Protein 1NQ7 (pdb70)

Foldseek 3Di:
DVVVLVVQLVQLLVLLCVQAPDHVVNLVVQVQAADDPVLLVVLVPDALLRNVQLVLVVLVSRLVSVLSSQVRRVLLVVADPVQNVLLSLLQSSLLSLLSQLSQADLVVLWTQGPHHTDHLSSNVNNVCSVLSVLSSVLSNVVVVLVDDSSLSSLLSVLLSLALPGPPRPCSVSSVVSSVSSLVSSLVVVVVPDPPSCSSVVSVVCSVSSSVSVVVVLVSVVVVCVVPVPCLVPRHDPVSSVSND/DVVVVVVVVD

Radius of gyration: 18.19 Å; Cα contacts (8 Å, |Δi|>4): 278; chains: 2; bounding box: 37×47×52 Å

Solvent-accessible surface area: 12695 Å² total; per-residue (Å²): 107,123,88,42,27,80,131,14,6,93,38,0,28,119,1,5,121,68,1,9,54,51,58,101,128,72,19,142,139,30,78,117,92,63,12,63,188,130,59,25,132,52,18,60,83,83,51,65,50,30,0,6,39,35,10,0,92,45,41,9,73,18,1,76,73,0,0,53,0,0,46,110,2,67,17,0,78,136,15,47,69,73,1,10,5,33,0,0,73,52,0,2,21,5,0,22,10,0,20,43,9,35,10,8,4,44,144,73,71,11,9,20,18,64,30,49,6,2,16,57,92,0,14,139,20,12,59,4,69,65,23,10,65,77,14,17,90,7,0,110,70,4,30,79,19,146,28,45,43,55,0,14,0,0,0,0,0,1,4,1,0,17,22,130,38,70,212,20,124,64,47,179,115,0,81,120,14,27,91,73,0,36,78,5,0,83,83,19,6,113,139,62,33,181,57,125,109,4,25,45,94,0,71,73,25,50,90,65,0,42,51,9,18,87,23,11,22,101,34,0,94,81,0,67,146,71,46,64,99,31,1,70,92,94,9,21,94,6,1,84,36,8,35,93,99,178,49,1,62,160,40,5,131,138

Structure (mmCIF, N/CA/C/O backbone):
data_1NQ7
#
_entry.id   1NQ7
#
_cell.length_a   52.823
_cell.length_b   58.343
_cell.length_c   105.668
_cell.angle_alpha   90.00
_cell.angle_beta   90.00
_cell.angle_gamma   90.00
#
_symmetry.space_group_name_H-M   'P 21 21 21'
#
loop_
_entity.id
_entity.type
_entity.pdbx_description
1 polymer 'NUCLEAR RECEPTOR ROR-BETA'
2 polymer 'STEROID RECEPTOR COACTIVATOR-1'
3 non-polymer '7-(3,5-DITERT-BUTYLPHENYL)-3-METHYLOCTA-2,4,6-TRIENOIC ACID'
4 water water
#
loop_
_atom_site.group_PDB
_atom_site.id
_atom_site.type_symbol
_atom_site.label_atom_id
_atom_site.label_alt_id
_atom_site.label_comp_id
_atom_site.label_asym_id
_atom_site.label_entity_id
_atom_site.label_seq_id
_atom_site.pdbx_PDB_ins_code
_atom_site.Cartn_x
_atom_site.Cartn_y
_atom_site.Cartn_z
_atom_site.occupancy
_atom_site.B_iso_or_equiv
_atom_site.auth_seq_id
_atom_site.auth_comp_id
_atom_site.auth_asym_id
_atom_site.auth_atom_id
_atom_site.pdbx_PDB_model_num
ATOM 1 N N . THR A 1 1 ? 13.719 -0.666 26.927 1.00 31.64 208 THR A N 1
ATOM 2 C CA . THR A 1 1 ? 15.102 -1.213 27.105 1.00 29.45 208 THR A CA 1
ATOM 3 C C . THR A 1 1 ? 16.131 -0.085 27.202 1.00 25.63 208 THR A C 1
ATOM 4 O O . THR A 1 1 ? 16.395 0.619 26.223 1.00 23.41 208 THR A O 1
ATOM 8 N N . MET A 1 2 ? 16.713 0.082 28.386 1.00 21.58 209 MET A N 1
ATOM 9 C CA . MET A 1 2 ? 17.695 1.142 28.595 1.00 20.34 209 MET A CA 1
ATOM 10 C C . MET A 1 2 ? 18.971 0.947 27.786 1.00 19.27 209 MET A C 1
ATOM 11 O O . MET A 1 2 ? 19.622 1.920 27.402 1.00 21.45 209 MET A O 1
ATOM 16 N N . SER A 1 3 ? 19.333 -0.302 27.519 1.00 21.39 210 SER A N 1
ATOM 17 C CA . SER A 1 3 ? 20.528 -0.568 26.728 1.00 22.11 210 SER A CA 1
ATOM 18 C C . SER A 1 3 ? 20.343 0.013 25.327 1.00 20.83 210 SER A C 1
ATOM 19 O O . SER A 1 3 ? 21.280 0.555 24.744 1.00 21.56 210 SER A O 1
ATOM 22 N N . GLU A 1 4 ? 19.132 -0.098 24.788 1.00 21.49 211 GLU A N 1
ATOM 23 C CA . GLU A 1 4 ? 18.854 0.435 23.458 1.00 20.36 211 GLU A CA 1
ATOM 24 C C . GLU A 1 4 ? 18.972 1.957 23.457 1.00 21.17 211 GLU A C 1
ATOM 25 O O . GLU A 1 4 ? 19.560 2.543 22.548 1.00 18.67 211 GLU A O 1
ATOM 31 N N . ILE A 1 5 ? 18.411 2.592 24.478 1.00 19.23 212 ILE A N 1
ATOM 32 C CA . ILE A 1 5 ? 18.464 4.046 24.578 1.00 18.88 212 ILE A CA 1
ATOM 33 C C . ILE A 1 5 ? 19.912 4.531 24.624 1.00 19.53 212 ILE A C 1
ATOM 34 O O . ILE A 1 5 ? 20.286 5.471 23.921 1.00 18.80 212 ILE A O 1
ATOM 39 N N . ASP A 1 6 ? 20.738 3.883 25.439 1.00 19.80 213 ASP A N 1
ATOM 40 C CA . ASP A 1 6 ? 22.134 4.286 25.530 1.00 19.97 213 ASP A CA 1
ATOM 41 C C . ASP A 1 6 ? 22.865 4.038 24.211 1.00 18.98 213 ASP A C 1
ATOM 42 O O . ASP A 1 6 ? 23.670 4.864 23.775 1.00 18.91 213 ASP A O 1
ATOM 47 N N . ARG A 1 7 ? 22.588 2.906 23.569 1.00 18.68 214 ARG A N 1
ATOM 48 C CA . ARG A 1 7 ? 23.234 2.601 22.299 1.00 18.22 214 ARG A CA 1
ATOM 49 C C . ARG A 1 7 ? 22.894 3.680 21.271 1.00 17.29 214 ARG A C 1
ATOM 50 O O . ARG A 1 7 ? 23.766 4.155 20.549 1.00 17.07 214 ARG A O 1
ATOM 58 N N . ILE A 1 8 ? 21.623 4.065 21.217 1.00 17.27 215 ILE A N 1
ATOM 59 C CA . ILE A 1 8 ? 21.185 5.088 20.274 1.00 16.66 215 ILE A CA 1
ATOM 60 C C . ILE A 1 8 ? 21.855 6.426 20.575 1.00 16.61 215 ILE A C 1
ATOM 61 O O . ILE A 1 8 ? 22.351 7.098 19.669 1.00 15.34 215 ILE A O 1
ATOM 66 N N . ALA A 1 9 ? 21.883 6.800 21.848 1.00 15.78 216 ALA A N 1
ATOM 67 C CA . ALA A 1 9 ? 22.498 8.061 22.243 1.00 15.43 216 ALA A CA 1
ATOM 68 C C . ALA A 1 9 ? 23.982 8.092 21.876 1.00 16.04 216 ALA A C 1
ATOM 69 O O . ALA A 1 9 ? 24.461 9.049 21.259 1.00 16.41 216 ALA A O 1
ATOM 71 N N . GLN A 1 10 ? 24.708 7.040 22.244 1.00 16.6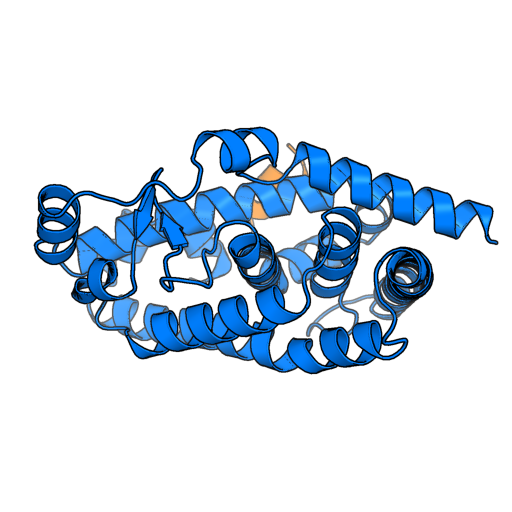6 217 GLN A N 1
ATOM 72 C CA . GLN A 1 10 ? 26.135 6.976 21.946 1.00 17.30 217 GLN A CA 1
ATOM 73 C C . GLN A 1 10 ? 26.416 7.036 20.445 1.00 14.89 217 GLN A C 1
ATOM 74 O O . GLN A 1 10 ? 27.367 7.676 20.005 1.00 16.59 217 GLN A O 1
ATOM 80 N N . ASN A 1 11 ? 25.579 6.369 19.656 1.00 15.42 218 ASN A N 1
ATOM 81 C CA . ASN A 1 11 ? 25.734 6.358 18.207 1.00 14.94 218 ASN A CA 1
ATOM 82 C C . ASN A 1 11 ? 25.551 7.764 17.615 1.00 14.46 218 ASN A C 1
ATOM 83 O O . ASN A 1 11 ? 26.305 8.178 16.736 1.00 14.56 218 ASN A O 1
ATOM 88 N N . ILE A 1 12 ? 24.553 8.496 18.106 1.00 13.75 219 ILE A N 1
ATOM 89 C CA . ILE A 1 12 ? 24.300 9.849 17.614 1.00 14.21 219 ILE A CA 1
ATOM 90 C C . ILE A 1 12 ? 25.400 10.817 18.043 1.00 15.15 219 ILE A C 1
ATOM 91 O O . ILE A 1 12 ? 25.840 11.653 17.254 1.00 14.44 219 ILE A O 1
ATOM 96 N N . ILE A 1 13 ? 25.851 10.692 19.287 1.00 14.21 220 ILE A N 1
ATOM 97 C CA . ILE A 1 13 ? 26.914 11.550 19.789 1.00 15.23 220 ILE A CA 1
ATOM 98 C C . ILE A 1 13 ? 28.185 11.312 18.970 1.00 15.75 220 ILE A C 1
ATOM 99 O O . ILE A 1 13 ? 28.882 12.256 18.608 1.00 16.97 220 ILE A O 1
ATOM 104 N N . LYS A 1 14 ? 28.475 10.051 18.664 1.00 15.51 221 LYS A N 1
ATOM 105 C CA . LYS A 1 14 ? 29.657 9.722 17.872 1.00 18.10 221 LYS A CA 1
ATOM 106 C C . LYS A 1 14 ? 29.555 10.274 16.447 1.00 18.00 221 LYS A C 1
ATOM 107 O O . LYS A 1 14 ? 30.531 10.794 15.900 1.00 18.64 221 LYS A O 1
ATOM 113 N N . SER A 1 15 ? 28.378 10.171 15.836 1.00 15.57 222 SER A N 1
ATOM 114 C CA . SER A 1 15 ? 28.209 10.683 14.482 1.00 14.64 222 SER A CA 1
ATOM 115 C C . SER A 1 15 ? 28.436 12.192 14.467 1.00 15.18 222 SER A C 1
ATOM 116 O O . SER A 1 15 ? 29.079 12.721 13.568 1.00 15.75 222 SER A O 1
ATOM 119 N N . HIS A 1 16 ? 27.886 12.880 15.464 1.00 14.62 223 HIS A N 1
ATOM 120 C CA . HIS A 1 16 ? 28.051 14.327 15.571 1.00 14.18 223 HIS A CA 1
ATOM 121 C C . HIS A 1 16 ? 29.537 14.684 15.652 1.00 14.87 223 HIS A C 1
ATOM 122 O O . HIS A 1 16 ? 30.005 15.594 14.970 1.00 16.99 223 HIS A O 1
ATOM 129 N N . LEU A 1 17 ? 30.264 13.956 16.492 1.00 15.50 224 LEU A N 1
ATOM 130 C CA . LEU A 1 17 ? 31.694 14.190 16.677 1.00 18.98 224 LEU A CA 1
ATOM 131 C C . LEU A 1 17 ? 32.448 14.092 15.356 1.00 20.28 224 LEU A C 1
ATOM 132 O O . LEU A 1 17 ? 33.364 14.876 15.092 1.00 22.76 224 LEU A O 1
ATOM 137 N N . GLU A 1 18 ? 32.055 13.136 14.523 1.00 18.15 225 GLU A N 1
ATOM 138 C CA . GLU A 1 18 ? 32.738 12.902 13.255 1.00 19.64 225 GLU A CA 1
ATOM 139 C C . GLU A 1 18 ? 32.204 13.642 12.035 1.00 20.00 225 GLU A C 1
ATOM 140 O O . GLU A 1 18 ? 32.861 13.658 10.990 1.00 22.94 225 GLU A O 1
ATOM 146 N N . THR A 1 19 ? 31.041 14.280 12.148 1.00 16.39 226 THR A N 1
ATOM 147 C CA . THR A 1 19 ? 30.462 14.905 10.963 1.00 15.96 226 THR A CA 1
ATOM 148 C C . THR A 1 19 ? 30.112 16.388 10.927 1.00 15.55 226 THR A C 1
ATOM 149 O O . THR A 1 19 ? 29.382 16.818 10.037 1.00 17.36 226 THR A O 1
ATOM 153 N N . CYS A 1 20 ? 30.598 17.174 11.879 1.00 19.06 227 CYS A N 1
ATOM 154 C CA . CYS A 1 20 ? 30.334 18.606 11.813 1.00 18.27 227 CYS A CA 1
ATOM 155 C C . CYS A 1 20 ? 31.406 19.180 10.895 1.00 20.74 227 CYS A C 1
ATOM 156 O O . CYS A 1 20 ? 32.528 18.669 10.864 1.00 22.39 227 CYS A O 1
ATOM 159 N N . GLN A 1 21 ? 31.071 20.217 10.137 1.00 20.72 228 GLN A N 1
ATOM 160 C CA . GLN A 1 21 ? 32.058 20.814 9.245 1.00 23.29 228 GLN A CA 1
ATOM 161 C C . GLN A 1 21 ? 33.219 21.300 10.097 1.00 26.56 228 GLN A C 1
ATOM 162 O O . GLN A 1 21 ? 34.380 21.227 9.692 1.00 27.39 228 GLN A O 1
ATOM 168 N N . TYR A 1 22 ? 32.890 21.789 11.288 1.00 25.03 229 TYR A N 1
ATOM 169 C CA . TYR A 1 22 ? 33.883 22.286 12.227 1.00 24.04 229 TYR A CA 1
ATOM 170 C C . TYR A 1 22 ? 33.890 21.495 13.523 1.00 26.86 229 TYR A C 1
ATOM 171 O O . TYR A 1 22 ? 32.889 21.439 14.236 1.00 23.88 229 TYR A O 1
ATOM 180 N N . THR A 1 23 ? 35.023 20.870 13.817 1.00 24.67 230 THR A N 1
ATOM 181 C CA . THR A 1 23 ? 35.170 20.105 15.043 1.00 27.62 230 THR A CA 1
ATOM 182 C C . THR A 1 23 ? 35.376 21.105 16.175 1.00 25.45 230 THR A C 1
ATOM 183 O O . THR A 1 23 ? 35.711 22.270 15.929 1.00 22.63 230 THR A O 1
ATOM 187 N N . MET A 1 24 ? 35.164 20.668 17.412 1.00 25.30 231 MET A N 1
ATOM 188 C CA . MET A 1 24 ? 35.368 21.555 18.547 1.00 25.85 231 MET A CA 1
ATOM 189 C C . MET A 1 24 ? 36.825 21.997 18.566 1.00 25.58 231 MET A C 1
ATOM 190 O O . MET A 1 24 ? 37.139 23.116 18.972 1.00 26.42 231 MET A O 1
ATOM 195 N N . GLU A 1 25 ? 37.714 21.116 18.114 1.00 26.52 232 GLU A N 1
ATOM 196 C CA . GLU A 1 25 ? 39.137 21.428 18.070 1.00 27.51 232 GLU A CA 1
ATOM 197 C C . GLU A 1 25 ? 39.404 22.622 17.160 1.00 23.24 232 GLU A C 1
ATOM 198 O O . GLU A 1 25 ? 40.131 23.545 17.532 1.00 22.98 232 GLU A O 1
ATOM 204 N N . GLU A 1 26 ? 38.829 22.603 15.961 1.00 23.41 233 GLU A N 1
ATOM 205 C CA . GLU A 1 26 ? 39.034 23.707 15.035 1.00 22.82 233 GLU A CA 1
ATOM 206 C C . GLU A 1 26 ? 38.423 25.001 15.561 1.00 21.41 233 GLU A C 1
ATOM 207 O O . GLU A 1 26 ? 39.018 26.070 15.430 1.00 21.54 233 GLU A O 1
ATOM 213 N N . LEU A 1 27 ? 37.232 24.911 16.149 1.00 20.38 234 LEU A N 1
ATOM 214 C CA . LEU A 1 27 ? 36.583 26.099 16.691 1.00 19.83 234 LEU A CA 1
ATOM 215 C C . LEU A 1 27 ? 37.431 26.683 17.816 1.00 21.14 234 LEU A C 1
ATOM 216 O O . LEU A 1 27 ? 37.537 27.903 17.961 1.00 20.85 234 LEU A O 1
ATOM 221 N N . HIS A 1 28 ? 38.047 25.807 18.603 1.00 21.61 235 HIS A N 1
ATOM 222 C CA . HIS A 1 28 ? 38.887 26.239 19.711 1.00 21.56 235 HIS A CA 1
ATOM 223 C C . HIS A 1 28 ? 40.099 27.006 19.187 1.00 23.67 235 HIS A C 1
ATOM 224 O O . HIS A 1 28 ? 40.484 28.034 19.746 1.00 25.32 235 HIS A O 1
ATOM 231 N N . GLN A 1 29 ? 40.694 26.509 18.108 1.00 22.67 236 GLN A N 1
ATOM 232 C CA . GLN A 1 29 ? 41.854 27.167 17.518 1.00 26.28 236 GLN A CA 1
ATOM 233 C C . GLN A 1 29 ? 41.519 28.544 16.950 1.00 27.15 236 GLN A C 1
ATOM 234 O O . GLN A 1 29 ? 42.328 29.467 17.032 1.00 24.99 236 GLN A O 1
ATOM 240 N N . LEU A 1 30 ? 40.327 28.685 16.379 1.00 22.53 237 LEU A N 1
ATOM 241 C CA . LEU A 1 30 ? 39.909 29.962 15.804 1.00 23.59 237 LEU A CA 1
ATOM 242 C C . LEU A 1 30 ? 39.717 31.038 16.868 1.00 23.27 237 LEU A C 1
ATOM 243 O O . LEU A 1 30 ? 39.986 32.218 16.628 1.00 22.77 237 LEU A O 1
ATOM 248 N N . ALA A 1 31 ? 39.241 30.631 18.040 1.00 22.76 238 ALA A N 1
ATOM 249 C CA . ALA A 1 31 ? 39.024 31.555 19.151 1.00 22.38 238 ALA A CA 1
ATOM 250 C C . ALA A 1 31 ? 38.362 32.874 18.740 1.00 23.11 238 ALA A C 1
ATOM 251 O O . ALA A 1 31 ? 38.878 33.961 19.016 1.00 24.54 238 ALA A O 1
ATOM 253 N N . TRP A 1 32 ? 37.220 32.768 18.071 1.00 19.56 239 TRP A N 1
ATOM 254 C CA . TRP A 1 32 ? 36.449 33.932 17.638 1.00 19.33 239 TRP A CA 1
ATOM 255 C C . TRP A 1 32 ? 37.129 34.925 16.691 1.00 20.02 239 TRP A C 1
ATOM 256 O O . TRP A 1 32 ? 36.624 36.030 16.501 1.00 21.42 239 TRP A O 1
ATOM 267 N N . GLN A 1 33 ? 38.251 34.546 16.090 1.00 20.38 240 GLN A N 1
ATOM 268 C CA . GLN A 1 33 ? 38.950 35.449 15.170 1.00 21.04 240 GLN A CA 1
ATOM 269 C C . GLN A 1 33 ? 37.992 36.018 14.119 1.00 21.19 240 GLN A C 1
ATOM 270 O O . GLN A 1 33 ? 37.270 35.274 13.464 1.00 20.97 240 GLN A O 1
ATOM 276 N N . THR A 1 34 ? 38.001 37.339 13.956 1.00 20.99 241 THR A N 1
ATOM 277 C CA . THR A 1 34 ? 37.120 38.003 12.998 1.00 22.24 241 THR A CA 1
ATOM 278 C C . THR A 1 34 ? 37.781 38.409 11.679 1.00 23.64 241 THR A C 1
ATOM 279 O O . THR A 1 34 ? 39.005 38.528 11.586 1.00 25.65 241 THR A O 1
ATOM 283 N N . HIS A 1 35 ? 36.956 38.608 10.654 1.00 23.00 242 HIS A N 1
ATOM 284 C CA . HIS A 1 35 ? 37.443 39.050 9.351 1.00 23.17 242 HIS A CA 1
ATOM 285 C C . HIS A 1 35 ? 37.945 40.477 9.552 1.00 21.93 242 HIS A C 1
ATOM 286 O O . HIS A 1 35 ? 37.402 41.219 10.370 1.00 24.91 242 HIS A O 1
ATOM 293 N N . THR A 1 36 ? 38.971 40.861 8.802 1.00 23.72 243 THR A N 1
ATOM 294 C CA . THR A 1 36 ? 39.524 42.208 8.917 1.00 23.89 243 THR A CA 1
ATOM 295 C C . THR A 1 36 ? 38.618 43.218 8.225 1.00 26.00 243 THR A C 1
ATOM 296 O O . THR A 1 36 ? 37.705 42.841 7.489 1.00 23.99 243 THR A O 1
ATOM 300 N N . TYR A 1 37 ? 38.869 44.503 8.458 1.00 25.20 244 TYR A N 1
ATOM 301 C CA . TYR A 1 37 ? 38.065 45.544 7.829 1.00 24.03 244 TYR A CA 1
ATOM 302 C C . TYR A 1 37 ? 38.193 45.468 6.315 1.00 24.94 244 TYR A C 1
ATOM 303 O O . TYR A 1 37 ? 37.240 45.747 5.590 1.00 24.63 244 TYR A O 1
ATOM 312 N N . GLU A 1 38 ? 39.376 45.089 5.845 1.00 24.26 245 GLU A N 1
ATOM 313 C CA . GLU A 1 38 ? 39.623 44.962 4.416 1.00 26.62 245 GLU A CA 1
ATOM 314 C C . GLU A 1 38 ? 38.777 43.827 3.844 1.00 24.73 245 GLU A C 1
ATOM 315 O O . GLU A 1 38 ? 38.163 43.968 2.787 1.00 24.15 245 GLU A O 1
ATOM 321 N N . GLU A 1 39 ? 38.739 42.705 4.555 1.00 24.99 246 GLU A N 1
ATOM 322 C CA . GLU A 1 39 ? 37.970 41.551 4.107 1.00 23.91 246 GLU A CA 1
ATOM 323 C C . GLU A 1 39 ? 36.473 41.850 4.138 1.00 20.97 246 GLU A C 1
ATOM 324 O O . GLU A 1 39 ? 35.736 41.438 3.241 1.00 22.11 246 GLU A O 1
ATOM 330 N N . ILE A 1 40 ? 36.032 42.577 5.160 1.00 19.64 247 ILE A N 1
ATOM 331 C CA . ILE A 1 40 ? 34.626 42.948 5.283 1.00 21.17 247 ILE A CA 1
ATOM 332 C C . ILE A 1 40 ? 34.239 43.859 4.120 1.00 22.02 247 ILE A C 1
ATOM 333 O O . ILE A 1 40 ? 33.180 43.693 3.514 1.00 24.06 247 ILE A O 1
ATOM 338 N N . LYS A 1 41 ? 35.111 44.812 3.802 1.00 23.35 248 LYS A N 1
ATOM 339 C CA . LYS A 1 41 ? 34.862 45.736 2.702 1.00 22.45 248 LYS A CA 1
ATOM 340 C C . LYS A 1 41 ? 34.725 44.967 1.395 1.00 22.63 248 LYS A C 1
ATOM 341 O O . LYS A 1 41 ? 33.873 45.285 0.565 1.00 24.43 248 LYS A O 1
ATOM 347 N N . ALA A 1 42 ? 35.570 43.955 1.215 1.00 23.15 249 ALA A N 1
ATOM 348 C CA . ALA A 1 42 ? 35.536 43.144 0.006 1.00 22.62 249 ALA A CA 1
ATOM 349 C C . ALA A 1 42 ? 34.187 42.442 -0.116 1.00 22.43 249 ALA A C 1
ATOM 350 O O . ALA A 1 42 ? 33.604 42.384 -1.202 1.00 24.14 249 ALA A O 1
ATOM 352 N N . TYR A 1 43 ? 33.692 41.908 0.998 1.00 21.89 250 TYR A N 1
ATOM 353 C CA . TYR A 1 43 ? 32.400 41.223 0.986 1.00 22.71 250 TYR A CA 1
ATOM 354 C C . TYR A 1 43 ? 31.286 42.199 0.628 1.00 22.59 250 TYR A C 1
ATOM 355 O O . TYR A 1 43 ? 30.357 41.858 -0.104 1.00 23.82 250 TYR A O 1
ATOM 364 N N . GLN A 1 44 ? 31.387 43.418 1.144 1.00 22.47 251 GLN A N 1
ATOM 365 C CA . GLN A 1 44 ? 30.374 44.431 0.883 1.00 22.45 251 GLN A CA 1
ATOM 366 C C . GLN A 1 44 ? 30.431 44.939 -0.554 1.00 25.24 251 GLN A C 1
ATOM 367 O O . GLN A 1 44 ? 29.441 45.452 -1.074 1.00 27.41 251 GLN A O 1
ATOM 373 N N . SER A 1 45 ? 31.586 44.778 -1.194 1.00 25.76 252 SER A N 1
ATOM 374 C CA . SER A 1 45 ? 31.778 45.224 -2.571 1.00 28.92 252 SER A CA 1
ATOM 375 C C . SER A 1 45 ? 31.342 44.191 -3.606 1.00 29.84 252 SER A C 1
ATOM 376 O O . SER A 1 45 ? 31.276 44.488 -4.800 1.00 27.73 252 SER A O 1
ATOM 379 N N . LYS A 1 46 ? 31.051 42.978 -3.148 1.00 26.44 253 LYS A N 1
ATOM 380 C CA . LYS A 1 46 ? 30.612 41.915 -4.045 1.00 24.43 253 LYS A CA 1
ATOM 381 C C . LYS A 1 46 ? 29.213 42.214 -4.559 1.00 22.82 253 LYS A C 1
ATOM 382 O O . LYS A 1 46 ? 28.424 42.871 -3.882 1.00 25.11 253 LYS A O 1
ATOM 388 N N . SER A 1 47 ? 28.910 41.738 -5.762 1.00 23.73 254 SER A N 1
ATOM 389 C CA . SER A 1 47 ? 27.584 41.932 -6.330 1.00 26.29 254 SER A CA 1
ATOM 390 C C . SER A 1 47 ? 26.668 40.990 -5.564 1.00 26.14 254 SER A C 1
ATOM 391 O O . SER A 1 47 ? 27.138 40.052 -4.916 1.00 24.65 254 SER A O 1
ATOM 394 N N . ARG A 1 48 ? 25.366 41.233 -5.632 1.00 24.93 255 ARG A N 1
ATOM 395 C CA . ARG A 1 48 ? 24.413 40.381 -4.939 1.00 24.54 255 ARG A CA 1
ATOM 396 C C . ARG A 1 48 ? 24.535 38.946 -5.450 1.00 24.56 255 ARG A C 1
ATOM 397 O O . ARG A 1 48 ? 24.512 37.990 -4.664 1.00 21.66 255 ARG A O 1
ATOM 405 N N . GLU A 1 49 ? 24.685 38.797 -6.764 1.00 24.38 256 GLU A N 1
ATOM 406 C CA . GLU A 1 49 ? 24.809 37.476 -7.371 1.00 25.99 256 GLU A CA 1
ATOM 407 C C . GLU A 1 49 ? 26.069 36.771 -6.891 1.00 24.07 256 GLU A C 1
ATOM 408 O O . GLU A 1 49 ? 26.046 35.579 -6.585 1.00 23.84 256 GLU A O 1
ATOM 414 N N . ALA A 1 50 ? 27.172 37.510 -6.826 1.00 21.48 257 ALA A N 1
ATOM 415 C CA . ALA A 1 50 ? 28.438 36.939 -6.395 1.00 21.06 257 ALA A CA 1
ATOM 416 C C . ALA A 1 50 ? 28.406 36.472 -4.944 1.00 19.84 257 ALA A C 1
ATOM 417 O O . ALA A 1 50 ? 28.860 35.365 -4.637 1.00 19.98 257 ALA A O 1
ATOM 419 N N . LEU A 1 51 ? 27.870 37.294 -4.047 1.00 19.30 258 LEU A N 1
ATOM 420 C CA . LEU A 1 51 ? 27.825 36.899 -2.646 1.00 17.50 258 LEU A CA 1
ATOM 421 C C . LEU A 1 51 ? 26.842 35.752 -2.426 1.00 17.78 258 LEU A C 1
ATOM 422 O O . LEU A 1 51 ? 27.090 34.878 -1.594 1.00 16.71 258 LEU A O 1
ATOM 427 N N . TRP A 1 52 ? 25.736 35.741 -3.166 1.00 18.03 259 TRP A N 1
ATOM 428 C CA . TRP A 1 52 ? 24.772 34.655 -3.018 1.00 16.76 259 TRP A CA 1
ATOM 429 C C . TRP A 1 52 ? 25.427 33.333 -3.406 1.00 16.81 259 TRP A C 1
ATOM 430 O O . TRP A 1 52 ? 25.196 32.310 -2.765 1.00 16.85 259 TRP A O 1
ATOM 441 N N . GLN A 1 53 ? 26.241 33.360 -4.454 1.00 16.81 260 GLN A N 1
ATOM 442 C CA . GLN A 1 53 ? 26.928 32.164 -4.916 1.00 18.20 260 GLN A CA 1
ATOM 443 C C . GLN A 1 53 ? 27.849 31.649 -3.802 1.00 18.78 260 GLN A C 1
ATOM 444 O O . GLN A 1 53 ? 27.858 30.452 -3.498 1.00 17.17 260 GLN A O 1
ATOM 450 N N . GLN A 1 54 ? 28.610 32.551 -3.184 1.00 16.50 261 GLN A N 1
ATOM 451 C CA . GLN A 1 54 ? 29.508 32.167 -2.096 1.00 16.74 261 GLN A CA 1
ATOM 452 C C . GLN A 1 54 ? 28.735 31.588 -0.913 1.00 15.12 261 GLN A C 1
ATOM 453 O O . GLN A 1 54 ? 29.175 30.620 -0.284 1.00 15.30 261 GLN A O 1
ATOM 459 N N . CYS A 1 55 ? 27.591 32.188 -0.591 1.00 14.78 262 CYS A N 1
ATOM 460 C CA . CYS A 1 55 ? 26.789 31.706 0.520 1.00 14.92 262 CYS A CA 1
ATOM 461 C C . CYS A 1 55 ? 26.203 30.336 0.202 1.00 15.30 262 CYS A C 1
ATOM 462 O O . CYS A 1 55 ? 26.162 29.462 1.071 1.00 14.98 262 CYS A O 1
ATOM 465 N N . ALA A 1 56 ? 25.769 30.141 -1.040 1.00 14.31 263 ALA A N 1
ATOM 466 C CA . ALA A 1 56 ? 25.197 28.857 -1.444 1.00 13.56 263 ALA A CA 1
ATOM 467 C C . ALA A 1 56 ? 26.250 27.760 -1.305 1.00 13.15 263 ALA A C 1
ATOM 468 O O . ALA A 1 56 ? 25.940 26.635 -0.904 1.00 13.76 263 ALA A O 1
ATOM 470 N N . ILE A 1 57 ? 27.498 28.089 -1.615 1.00 14.26 264 ILE A N 1
ATOM 471 C CA . ILE A 1 57 ? 28.569 27.108 -1.498 1.00 14.53 264 ILE A CA 1
ATOM 472 C C . ILE A 1 57 ? 28.825 26.736 -0.038 1.00 14.60 264 ILE A C 1
ATOM 473 O O . ILE A 1 57 ? 28.992 25.553 0.282 1.00 14.79 264 ILE A O 1
ATOM 478 N N . GLN A 1 58 ? 28.857 27.719 0.857 1.00 13.12 265 GLN A N 1
ATOM 479 C CA . GLN A 1 58 ? 29.084 27.420 2.267 1.00 13.75 265 GLN A CA 1
ATOM 480 C C . GLN A 1 58 ? 27.920 26.619 2.837 1.00 15.80 265 GLN A C 1
ATOM 481 O O . GLN A 1 58 ? 28.119 25.689 3.618 1.00 15.59 265 GLN A O 1
ATOM 487 N N . ILE A 1 59 ? 26.703 26.976 2.441 1.00 14.43 266 ILE A N 1
ATOM 488 C CA . ILE A 1 59 ? 25.524 26.274 2.929 1.00 14.06 266 ILE A CA 1
ATOM 489 C C . ILE A 1 59 ? 25.525 24.834 2.420 1.00 13.33 266 ILE A C 1
ATOM 490 O O . ILE A 1 59 ? 25.220 23.907 3.174 1.00 14.74 266 ILE A O 1
ATOM 495 N N . THR A 1 60 ? 25.884 24.644 1.152 1.00 13.36 267 THR A N 1
ATOM 496 C CA . THR A 1 60 ? 25.928 23.301 0.575 1.00 13.12 267 THR A CA 1
ATOM 497 C C . THR A 1 60 ? 26.987 22.454 1.280 1.00 12.74 267 THR A C 1
ATOM 498 O O . THR A 1 60 ? 26.778 21.271 1.547 1.00 13.05 267 THR A O 1
ATOM 502 N N . HIS A 1 61 ? 28.124 23.066 1.579 1.00 12.66 268 HIS A N 1
ATOM 503 C CA . HIS A 1 61 ? 29.202 22.364 2.263 1.00 12.93 268 HIS A CA 1
ATOM 504 C C . HIS A 1 61 ? 28.666 21.815 3.593 1.00 13.05 268 HIS A C 1
ATOM 505 O O . HIS A 1 61 ? 28.858 20.636 3.920 1.00 13.45 268 HIS A O 1
ATOM 512 N N . ALA A 1 62 ? 27.978 22.663 4.353 1.00 12.85 269 ALA A N 1
ATOM 513 C CA . ALA A 1 62 ? 27.413 22.263 5.637 1.00 12.88 269 ALA A CA 1
ATOM 514 C C . ALA A 1 62 ? 26.339 21.184 5.457 1.00 12.72 269 ALA A C 1
ATOM 515 O O . ALA A 1 62 ? 26.273 20.233 6.236 1.00 12.98 269 ALA A O 1
ATOM 517 N N . ILE A 1 63 ? 25.503 21.331 4.435 1.00 11.85 270 ILE A N 1
ATOM 518 C CA . ILE A 1 63 ? 24.462 20.338 4.167 1.00 12.25 270 ILE A CA 1
ATOM 519 C C . ILE A 1 63 ? 25.080 18.968 3.884 1.00 13.22 270 ILE A C 1
ATOM 520 O O . ILE A 1 63 ? 24.572 17.939 4.344 1.00 13.03 270 ILE A O 1
ATOM 525 N N . GLN A 1 64 ? 26.184 18.951 3.143 1.00 12.65 271 GLN A N 1
ATOM 526 C CA . GLN A 1 64 ? 26.840 17.686 2.827 1.00 13.66 271 GLN A CA 1
ATOM 527 C C . GLN A 1 64 ? 27.246 16.975 4.118 1.00 12.87 271 GLN A C 1
ATOM 528 O O . GLN A 1 64 ? 27.142 15.747 4.220 1.00 13.10 271 GLN A O 1
ATOM 534 N N . TYR A 1 65 ? 27.692 17.731 5.115 1.00 11.52 272 TYR A N 1
ATOM 535 C CA . TYR A 1 65 ? 28.056 17.132 6.389 1.00 11.63 272 TYR A CA 1
ATOM 536 C C . TYR A 1 65 ? 26.831 16.613 7.147 1.00 12.35 272 TYR A C 1
ATOM 537 O O . TYR A 1 65 ? 26.933 15.657 7.915 1.00 13.48 272 TYR A O 1
ATOM 546 N N . VAL A 1 66 ? 25.672 17.236 6.936 1.00 12.52 273 VAL A N 1
ATOM 547 C CA . VAL A 1 66 ? 24.460 16.760 7.596 1.00 12.77 273 VAL A CA 1
ATOM 548 C C . VAL A 1 66 ? 24.066 15.417 6.977 1.00 12.32 273 VAL A C 1
ATOM 549 O O . VAL A 1 66 ? 23.566 14.528 7.676 1.00 11.86 273 VAL A O 1
ATOM 553 N N . VAL A 1 67 ? 24.295 15.258 5.674 1.00 11.47 274 VAL A N 1
ATOM 554 C CA . VAL A 1 67 ? 23.991 13.979 5.024 1.00 11.87 274 VAL A CA 1
ATOM 555 C C . VAL A 1 67 ? 24.884 12.903 5.651 1.00 12.48 274 VAL A C 1
ATOM 556 O O . VAL A 1 67 ? 24.423 11.799 5.951 1.00 13.75 274 VAL A O 1
ATOM 560 N N . GLU A 1 68 ? 26.154 13.229 5.874 1.00 12.14 275 GLU A N 1
ATOM 561 C CA . GLU A 1 68 ? 27.071 12.274 6.500 1.00 14.64 275 GLU A CA 1
ATOM 562 C C . GLU A 1 68 ? 26.634 11.937 7.925 1.00 14.01 275 GLU A C 1
ATOM 563 O O . GLU A 1 68 ? 26.750 10.798 8.371 1.00 14.67 275 GLU A O 1
ATOM 569 N N . PHE A 1 69 ? 26.135 12.939 8.641 1.00 13.04 276 PHE A N 1
ATOM 570 C CA . PHE A 1 69 ? 25.638 12.777 10.001 1.00 13.17 276 PHE A CA 1
ATOM 571 C C . PHE A 1 69 ? 24.521 11.725 9.997 1.00 12.75 276 PHE A C 1
ATOM 572 O O . PHE A 1 69 ? 24.553 10.770 10.773 1.00 14.18 276 PHE A O 1
ATOM 580 N N . ALA A 1 70 ? 23.546 11.901 9.107 1.00 12.66 277 ALA A N 1
ATOM 581 C CA . ALA A 1 70 ? 22.417 10.981 9.016 1.00 12.84 277 ALA A CA 1
ATOM 582 C C . ALA A 1 70 ? 22.840 9.560 8.662 1.00 13.94 277 ALA A C 1
ATOM 583 O O . ALA A 1 70 ? 22.329 8.598 9.238 1.00 13.31 277 ALA A O 1
ATOM 585 N N . LYS A 1 71 ? 23.772 9.434 7.720 1.00 14.98 278 LYS A N 1
ATOM 586 C CA . LYS A 1 71 ? 24.247 8.119 7.288 1.00 13.81 278 LYS A CA 1
ATOM 587 C C . LYS A 1 71 ? 24.882 7.313 8.411 1.00 14.94 278 LYS A C 1
ATOM 588 O O . LYS A 1 71 ? 24.892 6.081 8.356 1.00 16.89 278 LYS A O 1
ATOM 594 N N . ARG A 1 72 ? 25.405 7.990 9.428 1.00 13.03 279 ARG A N 1
ATOM 595 C CA . ARG A 1 72 ? 26.043 7.293 10.540 1.00 14.25 279 ARG A CA 1
ATOM 596 C C . ARG A 1 72 ? 25.124 7.027 11.729 1.00 17.83 279 ARG A C 1
ATOM 597 O O . ARG A 1 72 ? 25.556 6.481 12.746 1.00 22.35 279 ARG A O 1
ATOM 605 N N . ILE A 1 73 ? 23.852 7.408 11.610 1.00 13.94 280 ILE A N 1
ATOM 606 C CA . ILE A 1 73 ? 22.894 7.143 12.675 1.00 14.80 280 ILE A CA 1
ATOM 607 C C . ILE A 1 73 ? 22.173 5.864 12.258 1.00 14.79 280 ILE A C 1
ATOM 608 O O . ILE A 1 73 ? 21.426 5.845 11.278 1.00 14.53 280 ILE A O 1
ATOM 613 N N . THR A 1 74 ? 22.425 4.791 13.003 1.00 16.40 281 THR A N 1
ATOM 614 C CA . THR A 1 74 ? 21.854 3.485 12.689 1.00 15.86 281 THR A CA 1
ATOM 615 C C . THR A 1 74 ? 20.339 3.485 12.484 1.00 14.44 281 THR A C 1
ATOM 616 O O . THR A 1 74 ? 19.839 2.910 11.511 1.00 17.03 281 THR A O 1
ATOM 620 N N . GLY A 1 75 ? 19.616 4.144 13.384 1.00 16.21 282 GLY A N 1
ATOM 621 C CA . GLY A 1 75 ? 18.166 4.196 13.276 1.00 14.64 282 GLY A CA 1
ATOM 622 C C . GLY A 1 75 ? 17.674 4.938 12.044 1.00 15.44 282 GLY A C 1
ATOM 623 O O . GLY A 1 75 ? 16.616 4.623 11.497 1.00 16.78 282 GLY A O 1
ATOM 624 N N . PHE A 1 76 ? 18.430 5.939 11.601 1.00 14.90 283 PHE A N 1
ATOM 625 C CA . PHE A 1 76 ? 18.038 6.691 10.416 1.00 15.29 283 PHE A CA 1
ATOM 626 C C . PHE A 1 76 ? 18.128 5.801 9.176 1.00 14.33 283 PHE A C 1
ATOM 627 O O . PHE A 1 76 ? 17.236 5.800 8.328 1.00 15.46 283 PHE A O 1
ATOM 635 N N . MET A 1 77 ? 19.208 5.032 9.077 1.00 15.86 284 MET A N 1
ATOM 636 C CA . MET A 1 77 ? 19.391 4.173 7.919 1.00 16.20 284 MET A CA 1
ATOM 637 C C . MET A 1 77 ? 18.453 2.967 7.912 1.00 17.04 284 MET A C 1
ATOM 638 O O . MET A 1 77 ? 18.335 2.284 6.894 1.00 19.53 284 MET A O 1
ATOM 643 N N . GLU A 1 78 ? 17.785 2.724 9.038 1.00 17.08 285 GLU A N 1
ATOM 644 C CA . GLU A 1 78 ? 16.820 1.631 9.137 1.00 17.59 285 GLU A CA 1
ATOM 645 C C . GLU A 1 78 ? 15.470 2.063 8.554 1.00 19.08 285 GLU A C 1
ATOM 646 O O . GLU A 1 78 ? 14.614 1.229 8.270 1.00 21.60 285 GLU A O 1
ATOM 652 N N . LEU A 1 79 ? 15.281 3.371 8.391 1.00 17.57 286 LEU A N 1
ATOM 653 C CA . LEU A 1 79 ? 14.044 3.894 7.816 1.00 16.77 286 LEU A CA 1
ATOM 654 C C . LEU A 1 79 ? 14.052 3.619 6.314 1.00 17.64 286 LEU A C 1
ATOM 655 O O . LEU A 1 79 ? 15.119 3.490 5.710 1.00 18.09 286 LEU A O 1
ATOM 660 N N . CYS A 1 80 ? 12.876 3.516 5.699 1.00 17.55 287 CYS A N 1
ATOM 661 C CA . CYS A 1 80 ? 12.843 3.268 4.262 1.00 19.09 287 CYS A CA 1
ATOM 662 C C . CYS A 1 80 ? 13.522 4.431 3.540 1.00 18.55 287 CYS A C 1
ATOM 663 O O . CYS A 1 80 ? 13.477 5.580 3.997 1.00 16.02 287 CYS A O 1
ATOM 666 N N . GLN A 1 81 ? 14.151 4.135 2.412 1.00 19.25 288 GLN A N 1
ATOM 667 C CA . GLN A 1 81 ? 14.864 5.164 1.667 1.00 18.58 288 GLN A CA 1
ATOM 668 C C . GLN A 1 81 ? 14.001 6.362 1.288 1.00 16.94 288 GLN A C 1
ATOM 669 O O . GLN A 1 81 ? 14.477 7.496 1.291 1.00 16.87 288 GLN A O 1
ATOM 675 N N . ASN A 1 82 ? 12.736 6.122 0.959 1.00 16.96 289 ASN A N 1
ATOM 676 C CA . ASN A 1 82 ? 11.849 7.218 0.596 1.00 16.67 289 ASN A CA 1
ATOM 677 C C . ASN A 1 82 ? 11.796 8.243 1.723 1.00 15.18 289 ASN A C 1
ATOM 678 O O . ASN A 1 82 ? 11.914 9.451 1.491 1.00 16.33 289 ASN A O 1
ATOM 683 N N . ASP A 1 83 ? 11.625 7.758 2.947 1.00 14.47 290 ASP A N 1
ATOM 684 C CA . ASP A 1 83 ? 11.544 8.647 4.094 1.00 15.53 290 ASP A CA 1
ATOM 685 C C . ASP A 1 83 ? 12.904 9.239 4.465 1.00 14.78 290 ASP A C 1
ATOM 686 O O . ASP A 1 83 ? 12.975 10.354 4.983 1.00 13.63 290 ASP A O 1
ATOM 691 N N . GLN A 1 84 ? 13.982 8.508 4.197 1.00 13.98 291 GLN A N 1
ATOM 692 C CA . GLN A 1 84 ? 15.319 9.045 4.472 1.00 13.23 291 GLN A CA 1
ATOM 693 C C . GLN A 1 84 ? 15.496 10.304 3.624 1.00 12.91 291 GLN A C 1
ATOM 694 O O . GLN A 1 84 ? 15.969 11.341 4.106 1.00 13.55 291 GLN A O 1
ATOM 700 N N . ILE A 1 85 ? 15.125 10.204 2.351 1.00 13.19 292 ILE A N 1
ATOM 701 C CA . ILE A 1 85 ? 15.229 11.324 1.420 1.00 13.93 292 ILE A CA 1
ATOM 702 C C . ILE A 1 85 ? 14.344 12.500 1.852 1.00 14.19 292 ILE A C 1
ATOM 703 O O . ILE A 1 85 ? 14.778 13.654 1.842 1.00 14.72 292 ILE A O 1
ATOM 708 N N . LEU A 1 86 ? 13.107 12.215 2.244 1.00 13.89 293 LEU A N 1
ATOM 709 C CA . LEU A 1 86 ? 12.199 13.275 2.671 1.00 14.00 293 LEU A CA 1
ATOM 710 C C . LEU A 1 86 ? 12.713 13.999 3.911 1.00 13.04 293 LEU A C 1
ATOM 711 O O . LEU A 1 86 ? 12.642 15.226 3.994 1.00 13.59 293 LEU A O 1
ATOM 716 N N . LEU A 1 87 ? 13.220 13.248 4.884 1.00 13.46 294 LEU A N 1
ATOM 717 C CA . LEU A 1 87 ? 13.728 13.863 6.104 1.00 13.72 294 LEU A CA 1
ATOM 718 C C . LEU A 1 87 ? 14.918 14.767 5.805 1.00 12.53 294 LEU A C 1
ATOM 719 O O . LEU A 1 87 ? 15.036 15.850 6.373 1.00 12.86 294 LEU A O 1
ATOM 724 N N . LEU A 1 88 ? 15.799 14.321 4.916 1.00 12.94 295 LEU A N 1
ATOM 725 C CA . LEU A 1 88 ? 16.963 15.133 4.575 1.00 12.74 295 LEU A CA 1
ATOM 726 C C . LEU A 1 88 ? 16.568 16.348 3.751 1.00 13.88 295 LEU A C 1
ATOM 727 O O . LEU A 1 88 ? 17.025 17.459 4.022 1.00 14.08 295 LEU A O 1
ATOM 732 N N . LYS A 1 89 ? 15.704 16.170 2.758 1.00 13.42 296 LYS A N 1
ATOM 733 C CA . LYS A 1 89 ? 15.315 17.320 1.950 1.00 14.29 296 LYS A CA 1
ATOM 734 C C . LYS A 1 89 ? 14.629 18.398 2.788 1.00 15.06 296 LYS A C 1
ATOM 735 O O . LYS A 1 89 ? 14.919 19.590 2.645 1.00 17.04 296 LYS A O 1
ATOM 741 N N . SER A 1 90 ? 13.733 17.979 3.673 1.00 15.07 297 SER A N 1
ATOM 742 C CA . SER A 1 90 ? 12.989 18.913 4.505 1.00 14.75 297 SER A CA 1
ATOM 743 C C . SER A 1 90 ? 13.720 19.410 5.742 1.00 15.04 297 SER A C 1
ATOM 744 O O . SER A 1 90 ? 13.413 20.492 6.249 1.00 19.68 297 SER A O 1
ATOM 747 N N . GLY A 1 91 ? 14.697 18.649 6.231 1.00 13.66 298 GLY A N 1
ATOM 748 C CA . GLY A 1 91 ? 15.365 19.065 7.447 1.00 15.36 298 GLY A CA 1
ATOM 749 C C . GLY A 1 91 ? 16.856 19.341 7.443 1.00 12.61 298 GLY A C 1
ATOM 750 O O . GLY A 1 91 ? 17.386 19.768 8.469 1.00 14.24 298 GLY A O 1
ATOM 75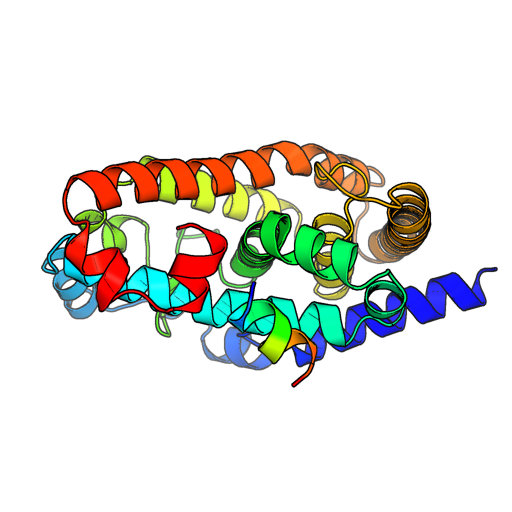1 N N . CYS A 1 92 ? 17.534 19.112 6.325 1.00 13.66 299 CYS A N 1
ATOM 752 C CA . CYS A 1 92 ? 18.972 19.355 6.312 1.00 14.72 299 CYS A CA 1
ATOM 753 C C . CYS A 1 92 ? 19.354 20.782 6.702 1.00 13.38 299 CYS A C 1
ATOM 754 O O . CYS A 1 92 ? 20.265 20.967 7.511 1.00 14.39 299 CYS A O 1
ATOM 757 N N . LEU A 1 93 ? 18.656 21.780 6.161 1.00 13.35 300 LEU A N 1
ATOM 758 C CA . LEU A 1 93 ? 18.981 23.167 6.490 1.00 13.70 300 LEU A CA 1
ATOM 759 C C . LEU A 1 93 ? 18.668 23.478 7.957 1.00 12.25 300 LEU A C 1
ATOM 760 O O . LEU A 1 93 ? 19.338 24.294 8.591 1.00 12.51 300 LEU A O 1
ATOM 765 N N . GLU A 1 94 ? 17.649 22.825 8.512 1.00 13.13 301 GLU A N 1
ATOM 766 C CA . GLU A 1 94 ? 17.312 23.037 9.912 1.00 13.10 301 GLU A CA 1
ATOM 767 C C . GLU A 1 94 ? 18.449 22.531 10.799 1.00 12.75 301 GLU A C 1
ATOM 768 O O . GLU A 1 94 ? 18.773 23.139 11.815 1.00 13.09 301 GLU A O 1
ATOM 774 N N . VAL A 1 95 ? 19.056 21.407 10.413 1.00 13.33 302 VAL A N 1
ATOM 775 C CA . VAL A 1 95 ? 20.175 20.881 11.186 1.00 12.39 302 VAL A CA 1
ATOM 776 C C . VAL A 1 95 ? 21.368 21.829 11.039 1.00 11.58 302 VAL A C 1
ATOM 777 O O . VAL A 1 9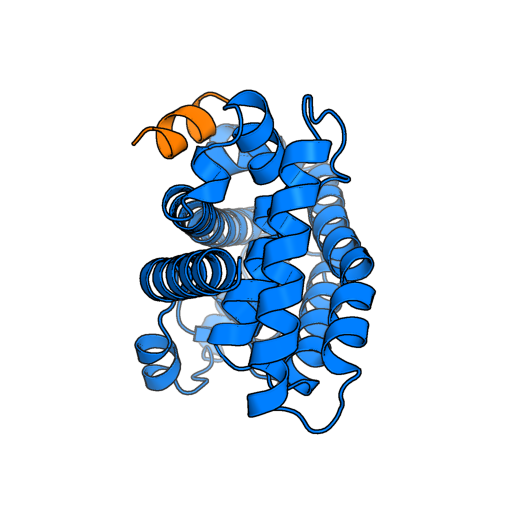5 ? 22.078 22.068 12.013 1.00 12.97 302 VAL A O 1
ATOM 781 N N . VAL A 1 96 ? 21.575 22.362 9.833 1.00 11.55 303 VAL A N 1
ATOM 782 C CA . VAL A 1 96 ? 22.667 23.313 9.606 1.00 12.41 303 VAL A CA 1
ATOM 783 C C . VAL A 1 96 ? 22.476 24.519 10.521 1.00 13.16 303 VAL A C 1
ATOM 784 O O . VAL A 1 96 ? 23.434 25.010 11.123 1.00 13.88 303 VAL A O 1
ATOM 788 N N . LEU A 1 97 ? 21.239 24.997 10.643 1.00 12.42 304 LEU A N 1
ATOM 789 C CA . LEU A 1 97 ? 20.986 26.146 11.508 1.00 13.47 304 LEU A CA 1
ATOM 790 C C . LEU A 1 97 ? 21.344 25.847 12.965 1.00 14.55 304 LEU A C 1
ATOM 791 O O . LEU A 1 97 ? 21.929 26.683 13.656 1.00 14.02 304 LEU A O 1
ATOM 796 N N . VAL A 1 98 ? 20.992 24.659 13.450 1.00 13.29 305 VAL A N 1
ATOM 797 C CA .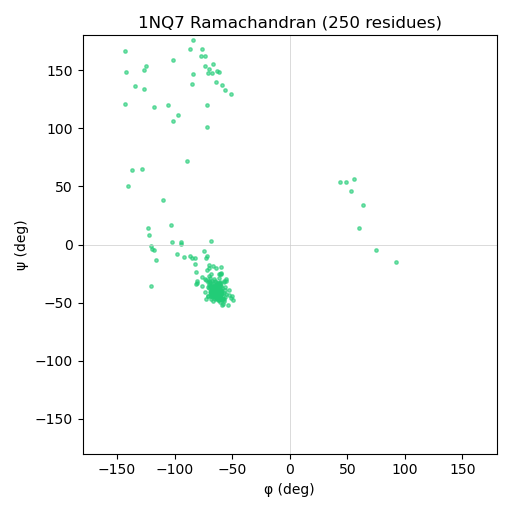 VAL A 1 98 ? 21.319 24.295 14.822 1.00 13.87 305 VAL A CA 1
ATOM 798 C C . VAL A 1 98 ? 22.842 24.248 14.979 1.00 14.62 305 VAL A C 1
ATOM 799 O O . VAL A 1 98 ? 23.398 24.769 15.945 1.00 14.05 305 VAL A O 1
ATOM 803 N N . ARG A 1 99 ? 23.511 23.639 14.004 1.00 14.55 306 ARG A N 1
ATOM 804 C CA . ARG A 1 99 ? 24.966 23.530 14.039 1.00 14.31 306 ARG A CA 1
ATOM 805 C C . ARG A 1 99 ? 25.659 24.882 13.966 1.00 15.17 306 ARG A C 1
ATOM 806 O O . ARG A 1 99 ? 26.707 25.082 14.587 1.00 14.87 306 ARG A O 1
ATOM 814 N N . MET A 1 100 ? 25.069 25.804 13.213 1.00 15.90 307 MET A N 1
ATOM 815 C CA . MET A 1 100 ? 25.628 27.144 13.063 1.00 14.84 307 MET A CA 1
ATOM 816 C C . MET A 1 100 ? 25.825 27.793 14.428 1.00 16.33 307 MET A C 1
ATOM 817 O O . MET A 1 100 ? 26.750 28.584 14.620 1.00 17.30 307 MET A O 1
ATOM 822 N N . CYS A 1 101 ? 24.967 27.455 15.384 1.00 14.98 308 CYS A N 1
ATOM 823 C CA . CYS A 1 101 ? 25.058 28.030 16.722 1.00 16.18 308 CYS A CA 1
ATOM 824 C C . CYS A 1 101 ? 26.373 27.698 17.431 1.00 16.25 308 CYS A C 1
ATOM 825 O O . CYS A 1 101 ? 26.823 28.450 18.304 1.00 19.51 308 CYS A O 1
ATOM 828 N N . ARG A 1 102 ? 26.995 26.584 17.044 1.00 14.51 309 ARG A N 1
ATOM 829 C CA . ARG A 1 102 ? 28.279 26.167 17.615 1.00 14.81 309 ARG A CA 1
ATOM 830 C C . ARG A 1 102 ? 29.369 27.121 17.141 1.00 14.89 309 ARG A C 1
ATOM 831 O O . ARG A 1 102 ? 30.391 27.294 17.808 1.00 18.14 309 ARG A O 1
ATOM 839 N N . ALA A 1 103 ? 29.142 27.714 15.974 1.00 15.21 310 ALA A N 1
ATOM 840 C CA . ALA A 1 103 ? 30.101 28.619 15.346 1.00 15.71 310 ALA A CA 1
ATOM 841 C C . ALA A 1 103 ? 29.610 30.061 15.363 1.00 14.79 310 ALA A C 1
ATOM 842 O O . ALA A 1 103 ? 29.810 30.806 14.403 1.00 17.35 310 ALA A O 1
ATOM 844 N N . PHE A 1 104 ? 28.970 30.439 16.462 1.00 15.85 311 PHE A N 1
ATOM 845 C CA . PHE A 1 104 ? 28.430 31.781 16.618 1.00 14.81 311 PHE A CA 1
ATOM 846 C C . PHE A 1 104 ? 28.954 32.387 17.916 1.00 15.36 311 PHE A C 1
ATOM 847 O O . PHE A 1 104 ? 28.966 31.728 18.955 1.00 17.79 311 PHE A O 1
ATOM 855 N N . ASN A 1 105 ? 29.405 33.638 17.844 1.00 15.27 312 ASN A N 1
ATOM 856 C CA . ASN A 1 105 ? 29.910 34.348 19.015 1.00 16.24 312 ASN A CA 1
ATOM 857 C C . ASN A 1 105 ? 28.789 35.284 19.465 1.00 16.95 312 ASN A C 1
ATOM 858 O O . ASN A 1 105 ? 28.516 36.293 18.812 1.00 17.18 312 ASN A O 1
ATOM 863 N N . PRO A 1 106 ? 28.117 34.952 20.579 1.00 17.34 313 PRO A N 1
ATOM 864 C CA . PRO A 1 106 ? 27.017 35.766 21.106 1.00 19.59 313 PRO A CA 1
ATOM 865 C C . PRO A 1 106 ? 27.425 37.090 21.742 1.00 20.32 313 PRO A C 1
ATOM 866 O O . PRO A 1 106 ? 26.571 37.924 22.043 1.00 24.86 313 PRO A O 1
ATOM 870 N N . LEU A 1 107 ? 28.721 37.297 21.946 1.00 19.22 314 LEU A N 1
ATOM 871 C CA . LEU A 1 107 ? 29.166 38.547 22.550 1.00 20.72 314 LEU A CA 1
ATOM 872 C C . LEU A 1 107 ? 29.255 39.695 21.548 1.00 22.45 314 LEU A C 1
ATOM 873 O O . LEU A 1 107 ? 28.991 40.844 21.901 1.00 21.35 314 LEU A O 1
ATOM 878 N N . ASN A 1 108 ? 29.618 39.398 20.303 1.00 20.43 315 ASN A N 1
ATOM 879 C CA . ASN A 1 108 ? 29.698 40.448 19.287 1.00 20.09 315 ASN A CA 1
ATOM 880 C C . ASN A 1 108 ? 28.794 40.154 18.091 1.00 19.99 315 ASN A C 1
ATOM 881 O O . ASN A 1 108 ? 28.843 40.850 17.076 1.00 21.17 315 ASN A O 1
ATOM 886 N N . ASN A 1 109 ? 27.970 39.116 18.222 1.00 19.27 316 ASN A N 1
ATOM 887 C CA . ASN A 1 109 ? 27.037 38.725 17.172 1.00 18.56 316 ASN A CA 1
ATOM 888 C C . ASN A 1 109 ? 27.694 38.461 15.828 1.00 17.34 316 ASN A C 1
ATOM 889 O O . ASN A 1 109 ? 27.338 39.064 14.817 1.00 20.13 316 ASN A O 1
ATOM 894 N N . THR A 1 110 ? 28.662 37.550 15.822 1.00 16.73 317 THR A N 1
ATOM 895 C CA . THR A 1 110 ? 29.345 37.196 14.588 1.00 16.17 317 THR A CA 1
ATOM 896 C C . THR A 1 110 ? 29.251 35.690 14.375 1.00 16.63 317 THR A C 1
ATOM 897 O O . THR A 1 110 ? 29.114 34.922 15.333 1.00 16.17 317 THR A O 1
ATOM 901 N N . VAL A 1 111 ? 29.315 35.282 13.113 1.00 15.91 318 VAL A N 1
ATOM 902 C CA . VAL A 1 111 ? 29.227 33.873 12.758 1.00 15.28 318 VAL A CA 1
ATOM 903 C C . VAL A 1 111 ? 30.413 33.461 11.892 1.00 16.90 318 VAL A C 1
ATOM 904 O O . VAL A 1 111 ? 30.962 34.269 11.143 1.00 17.29 318 VAL A O 1
ATOM 908 N N . LEU A 1 112 ? 30.809 32.199 12.004 1.00 15.96 319 LEU A N 1
ATOM 909 C CA . LEU A 1 112 ? 31.920 31.683 11.225 1.00 15.65 319 LEU A CA 1
ATOM 910 C C . LEU A 1 112 ? 31.477 31.546 9.769 1.00 16.56 319 LEU A C 1
ATOM 911 O O . LEU A 1 112 ? 30.523 30.825 9.465 1.00 19.27 319 LEU A O 1
ATOM 916 N N . PHE A 1 113 ? 32.164 32.252 8.876 1.00 17.29 320 PHE A N 1
ATOM 917 C CA . PHE A 1 113 ? 31.852 32.225 7.453 1.00 16.77 320 PHE A CA 1
ATOM 918 C C . PHE A 1 113 ? 33.155 32.297 6.670 1.00 18.28 320 PHE A C 1
ATOM 919 O O . PHE A 1 113 ? 33.918 33.251 6.811 1.00 19.18 320 PHE A O 1
ATOM 927 N N . GLU A 1 114 ? 33.400 31.286 5.843 1.00 19.92 321 GLU A N 1
ATOM 928 C CA . GLU A 1 114 ? 34.617 31.204 5.048 1.00 20.86 321 GLU A CA 1
ATOM 929 C C . GLU A 1 114 ? 35.888 31.337 5.891 1.00 21.39 321 GLU A C 1
ATOM 930 O O . GLU A 1 114 ? 36.806 32.083 5.548 1.00 22.95 321 GLU A O 1
ATOM 936 N N . GLY A 1 115 ? 35.926 30.622 7.012 1.00 19.86 322 GLY A N 1
ATOM 937 C CA . GLY A 1 115 ? 37.121 30.631 7.841 1.00 20.46 322 GLY A CA 1
ATOM 938 C C . GLY A 1 115 ? 37.288 31.610 8.986 1.00 20.25 322 GLY A C 1
ATOM 939 O O . GLY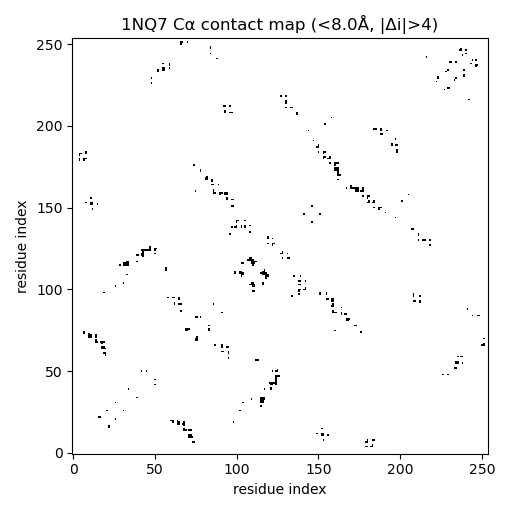 A 1 115 ? 38.173 31.416 9.817 1.00 23.64 322 GLY A O 1
ATOM 940 N N . LYS A 1 116 ? 36.478 32.664 9.042 1.00 20.05 323 LYS A N 1
ATOM 941 C CA . LYS A 1 116 ? 36.589 33.636 10.130 1.00 18.57 323 LYS A CA 1
ATOM 942 C C . LYS A 1 116 ? 35.205 34.128 10.538 1.00 16.43 323 LYS A C 1
ATOM 943 O O . LYS A 1 116 ? 34.231 33.912 9.813 1.00 17.67 323 LYS A O 1
ATOM 949 N N . TYR A 1 117 ? 35.119 34.792 11.689 1.00 17.92 324 TYR A N 1
ATOM 950 C CA . TYR A 1 117 ? 33.841 35.308 12.175 1.00 16.59 324 TYR A CA 1
ATOM 951 C C . TYR A 1 117 ? 33.519 36.674 11.590 1.00 18.97 324 TYR A C 1
ATOM 952 O O . TYR A 1 117 ? 34.390 37.542 11.484 1.00 20.69 324 TYR A O 1
ATOM 961 N N . GLY A 1 118 ? 32.260 36.858 11.217 1.00 18.32 325 GLY A N 1
ATOM 962 C CA . GLY A 1 118 ? 31.831 38.123 10.655 1.00 20.98 325 GLY A CA 1
ATOM 963 C C . GLY A 1 118 ? 30.436 38.486 11.118 1.00 20.59 325 GLY A C 1
ATOM 964 O O . GLY A 1 118 ? 29.598 37.606 11.368 1.00 19.31 325 GLY A O 1
ATOM 965 N N . GLY A 1 119 ? 30.187 39.787 11.233 1.00 21.44 326 GLY A N 1
ATOM 966 C CA . GLY A 1 119 ? 28.894 40.274 11.671 1.00 20.81 326 GLY A CA 1
ATOM 967 C C . GLY A 1 119 ? 27.895 40.366 10.537 1.00 18.06 326 GLY A C 1
ATOM 968 O O . GLY A 1 119 ? 28.221 40.133 9.374 1.00 20.91 326 GLY A O 1
ATOM 969 N N . MET A 1 120 ? 26.667 40.733 10.872 1.00 21.83 327 MET A N 1
ATOM 970 C CA . MET A 1 120 ? 25.626 40.811 9.864 1.00 26.13 327 MET A CA 1
ATOM 971 C C . MET A 1 120 ? 25.925 41.798 8.734 1.00 27.45 327 MET A C 1
ATOM 972 O O . MET A 1 120 ? 25.415 41.640 7.625 1.00 29.11 327 MET A O 1
ATOM 977 N N . GLN A 1 121 ? 26.761 42.798 9.000 1.00 28.78 328 GLN A N 1
ATOM 978 C CA . GLN A 1 121 ? 27.090 43.789 7.975 1.00 32.61 328 GLN A CA 1
ATOM 979 C C . GLN A 1 121 ? 27.951 43.198 6.861 1.00 32.71 328 GLN A C 1
ATOM 980 O O . GLN A 1 121 ? 28.072 43.782 5.784 1.00 33.18 328 GLN A O 1
ATOM 986 N N . MET A 1 122 ? 28.561 42.049 7.127 1.00 29.39 329 MET A N 1
ATOM 987 C CA . MET A 1 122 ? 29.392 41.385 6.133 1.00 29.30 329 MET A CA 1
ATOM 988 C C . MET A 1 122 ? 28.508 40.823 5.019 1.00 26.49 329 MET A C 1
ATOM 989 O O . MET A 1 122 ? 28.973 40.580 3.904 1.00 25.61 329 MET A O 1
ATOM 994 N N . PHE A 1 123 ? 27.226 40.644 5.324 1.00 24.28 330 PHE A N 1
ATOM 995 C CA . PHE A 1 123 ? 26.266 40.091 4.374 1.00 23.09 330 PHE A CA 1
ATOM 996 C C . PHE A 1 123 ? 25.351 41.133 3.738 1.00 23.89 330 PHE A C 1
ATOM 997 O O . PHE A 1 123 ? 24.318 40.789 3.161 1.00 22.85 330 PHE A O 1
ATOM 1005 N N . LYS A 1 124 ? 25.741 42.398 3.832 1.00 24.48 331 LYS A N 1
ATOM 1006 C CA . LYS A 1 124 ? 24.949 43.490 3.278 1.00 28.08 331 LYS A CA 1
ATOM 1007 C C . LYS A 1 124 ? 24.533 43.275 1.822 1.00 26.64 331 LYS A C 1
ATOM 1008 O O . LYS A 1 124 ? 23.381 43.515 1.460 1.00 27.30 331 LYS A O 1
ATOM 1014 N N . ALA A 1 125 ? 25.467 42.815 0.993 1.00 25.61 332 ALA A N 1
ATOM 1015 C CA . ALA A 1 125 ? 25.199 42.602 -0.427 1.00 26.58 332 ALA A CA 1
ATOM 1016 C C . ALA A 1 125 ? 24.083 41.605 -0.731 1.00 27.10 332 ALA A C 1
ATOM 1017 O O . ALA A 1 125 ? 23.540 41.596 -1.837 1.00 27.27 332 ALA A O 1
ATOM 1019 N N . LEU A 1 126 ? 23.743 40.760 0.237 1.00 25.91 333 LEU A N 1
ATOM 1020 C CA . LEU A 1 126 ? 22.683 39.780 0.026 1.00 26.89 333 LEU A CA 1
ATOM 1021 C C . LEU A 1 126 ? 21.325 40.453 -0.103 1.00 28.44 333 LEU A C 1
ATOM 1022 O O . LEU A 1 126 ? 20.413 39.910 -0.724 1.00 29.55 333 LEU A O 1
ATOM 1027 N N . GLY A 1 127 ? 21.196 41.635 0.491 1.00 29.08 334 GLY A N 1
ATOM 1028 C CA . GLY A 1 127 ? 19.931 42.342 0.445 1.00 29.39 334 GLY A CA 1
ATOM 1029 C C . GLY A 1 127 ? 18.873 41.528 1.165 1.00 30.58 334 GLY A C 1
ATOM 1030 O O . GLY A 1 127 ? 17.702 41.526 0.777 1.00 32.01 334 GLY A O 1
ATOM 1031 N N . SER A 1 128 ? 19.293 40.832 2.219 1.00 29.51 335 SER A N 1
ATOM 1032 C CA . SER A 1 128 ? 18.390 39.993 3.004 1.00 29.52 335 SER A CA 1
ATOM 1033 C C . SER A 1 128 ? 18.690 40.096 4.500 1.00 30.21 335 SER A C 1
ATOM 1034 O O . SER A 1 128 ? 18.828 39.079 5.181 1.00 28.43 335 SER A O 1
ATOM 1037 N N . ASP A 1 129 ? 18.786 41.319 5.013 1.00 27.71 336 ASP A N 1
ATOM 1038 C CA . ASP A 1 129 ? 19.076 41.528 6.428 1.00 27.97 336 ASP A CA 1
ATOM 1039 C C . ASP A 1 129 ? 18.094 40.821 7.358 1.00 25.61 336 ASP A C 1
ATOM 1040 O O . ASP A 1 129 ? 18.452 40.446 8.474 1.00 27.50 336 ASP A O 1
ATOM 1045 N N . ASP A 1 130 ? 16.856 40.647 6.910 1.00 26.04 337 ASP A N 1
ATOM 1046 C CA . ASP A 1 130 ? 15.858 39.986 7.741 1.00 28.45 337 ASP A CA 1
ATOM 1047 C C . ASP A 1 130 ? 16.210 38.516 7.952 1.00 26.35 337 ASP A C 1
ATOM 1048 O O . ASP A 1 130 ? 16.031 37.987 9.047 1.00 24.43 337 ASP A O 1
ATOM 1053 N N . LEU A 1 131 ? 16.722 37.860 6.914 1.00 25.38 338 LEU A N 1
ATOM 1054 C CA . LEU A 1 131 ? 17.115 36.459 7.041 1.00 23.11 338 LEU A CA 1
ATOM 1055 C C . LEU A 1 131 ? 18.319 36.367 7.972 1.00 21.13 338 LEU A C 1
ATOM 1056 O O . LEU A 1 131 ? 18.371 35.509 8.853 1.00 21.74 338 LEU A O 1
ATOM 1061 N N . VAL A 1 132 ? 19.288 37.257 7.775 1.00 20.06 339 VAL A N 1
ATOM 1062 C CA . VAL A 1 132 ? 20.483 37.263 8.608 1.00 21.74 339 VAL A CA 1
ATOM 1063 C C . VAL A 1 132 ? 20.104 37.558 10.054 1.00 18.69 339 VAL A C 1
ATOM 1064 O O . VAL A 1 132 ? 20.579 36.902 10.978 1.00 20.57 339 VAL A O 1
ATOM 1068 N N . ASN A 1 133 ? 19.240 38.550 10.247 1.00 21.52 340 ASN A N 1
ATOM 1069 C CA . ASN A 1 133 ? 18.802 38.922 11.585 1.00 23.00 340 ASN A CA 1
ATOM 1070 C C . ASN A 1 133 ? 18.061 37.794 12.293 1.00 17.60 340 ASN A C 1
ATOM 1071 O O . ASN A 1 133 ? 18.271 37.563 13.481 1.00 20.47 340 ASN A O 1
ATOM 1076 N N . GLU A 1 134 ? 17.192 37.097 11.565 1.00 20.32 341 GLU A N 1
ATOM 1077 C CA . GLU A 1 134 ? 16.435 36.004 12.163 1.00 20.59 341 GLU A CA 1
ATOM 1078 C C . GLU A 1 134 ? 17.341 34.831 12.511 1.00 18.68 341 GLU A C 1
ATOM 1079 O O . GLU A 1 134 ? 17.148 34.176 13.533 1.00 19.62 341 GLU A O 1
ATOM 1085 N N . ALA A 1 135 ? 18.337 34.578 11.667 1.00 19.26 342 ALA A N 1
ATOM 1086 C CA . ALA A 1 135 ? 19.270 33.483 11.914 1.00 17.43 342 ALA A CA 1
ATOM 1087 C C . ALA A 1 135 ? 20.131 33.812 13.135 1.00 18.53 342 ALA A C 1
ATOM 1088 O O . ALA A 1 135 ? 20.340 32.972 14.015 1.00 17.35 342 ALA A O 1
ATOM 1090 N N . PHE A 1 136 ? 20.617 35.051 13.189 1.00 18.11 343 PHE A N 1
ATOM 1091 C CA . PHE A 1 136 ? 21.445 35.499 14.301 1.00 20.00 343 PHE A CA 1
ATOM 1092 C C . PHE A 1 136 ? 20.655 35.546 15.609 1.00 18.34 343 PHE A C 1
ATOM 1093 O O . PHE A 1 136 ? 21.187 35.220 16.669 1.00 21.16 343 PHE A O 1
ATOM 1101 N N . ASP A 1 137 ? 19.389 35.956 15.539 1.00 19.92 344 ASP A N 1
ATOM 1102 C CA . ASP A 1 137 ? 18.557 36.012 16.740 1.00 21.74 344 ASP A CA 1
ATOM 1103 C C . ASP A 1 137 ? 18.375 34.608 17.308 1.00 19.42 344 ASP A C 1
ATOM 1104 O O . ASP A 1 137 ? 18.441 34.405 18.520 1.00 21.25 344 ASP A O 1
ATOM 1109 N N . PHE A 1 138 ? 18.139 33.639 16.426 1.00 20.39 345 PHE A N 1
ATOM 1110 C CA . PHE A 1 138 ? 17.972 32.261 16.869 1.00 20.37 345 PHE A CA 1
ATOM 1111 C C . PHE A 1 138 ? 19.257 31.764 17.526 1.00 17.65 345 PHE A C 1
ATOM 1112 O O . PHE A 1 138 ? 19.222 31.173 18.602 1.00 18.91 345 PHE A O 1
ATOM 1120 N N . ALA A 1 139 ? 20.387 32.006 16.867 1.00 17.68 346 ALA A N 1
ATOM 1121 C CA . ALA A 1 139 ? 21.677 31.578 17.397 1.00 16.62 346 ALA A CA 1
ATOM 1122 C C . ALA A 1 139 ? 21.957 32.187 18.768 1.00 17.07 346 ALA A C 1
ATOM 1123 O O . ALA A 1 139 ? 22.362 31.492 19.698 1.00 18.33 346 ALA A O 1
ATOM 1125 N N . LYS A 1 140 ? 21.752 33.492 18.896 1.00 19.26 347 LYS A N 1
ATOM 1126 C CA . LYS A 1 140 ? 21.982 34.155 20.176 1.00 20.71 347 LYS A CA 1
ATOM 1127 C C . LYS A 1 140 ? 21.134 33.500 21.258 1.00 19.47 347 LYS A C 1
ATOM 1128 O O . LYS A 1 140 ? 21.583 33.262 22.381 1.00 21.64 347 LYS A O 1
ATOM 1134 N N . ASN A 1 141 ? 19.899 33.190 20.898 1.00 21.83 348 ASN A N 1
ATOM 1135 C CA . ASN A 1 141 ? 18.973 32.581 21.832 1.00 22.85 348 ASN A CA 1
ATOM 1136 C C . ASN A 1 141 ? 19.341 31.150 22.218 1.00 21.08 348 ASN A C 1
ATOM 1137 O O . ASN A 1 141 ? 19.222 30.757 23.378 1.00 23.55 348 ASN A O 1
ATOM 1142 N N . LEU A 1 142 ? 19.796 30.365 21.250 1.00 20.21 349 LEU A N 1
ATOM 1143 C CA . LEU A 1 142 ? 20.177 28.997 21.564 1.00 18.84 349 LEU A CA 1
ATOM 1144 C C . LEU A 1 142 ? 21.455 29.010 22.403 1.00 19.19 349 LEU A C 1
ATOM 1145 O O . LEU A 1 142 ? 21.604 28.212 23.322 1.00 17.97 349 LEU A O 1
ATOM 1150 N N . CYS A 1 143 ? 22.368 29.929 22.093 1.00 20.38 350 CYS A N 1
ATOM 1151 C CA . CYS A 1 143 ? 23.618 30.039 22.838 1.00 20.80 350 CYS A CA 1
ATOM 1152 C C . CYS A 1 143 ? 23.390 30.374 24.311 1.00 18.90 350 CYS A C 1
ATOM 1153 O O . CYS A 1 143 ? 24.192 29.995 25.169 1.00 22.15 350 CYS A O 1
ATOM 1156 N N . SER A 1 144 ? 22.296 31.072 24.606 1.00 21.00 351 SER A N 1
ATOM 1157 C CA . SER A 1 144 ? 21.991 31.440 25.986 1.00 21.71 351 SER A CA 1
ATOM 1158 C C . SER A 1 144 ? 21.734 30.212 26.861 1.00 22.93 351 SER A C 1
ATOM 1159 O O . SER A 1 144 ? 21.825 30.288 28.087 1.00 24.84 351 SER A O 1
ATOM 1162 N N . LEU A 1 145 ? 21.412 29.082 26.232 1.00 18.90 352 LEU A N 1
ATOM 1163 C CA . LEU A 1 145 ? 21.163 27.851 26.971 1.00 18.88 352 LEU A CA 1
ATOM 1164 C C . LEU A 1 145 ? 22.465 27.126 27.321 1.00 18.12 352 LEU A C 1
ATOM 1165 O O . LEU A 1 145 ? 22.462 26.201 28.137 1.00 21.29 352 LEU A O 1
ATOM 1170 N N . GLN A 1 146 ? 23.574 27.553 26.718 1.00 19.32 353 GLN A N 1
ATOM 1171 C CA . GLN A 1 146 ? 24.871 26.934 26.964 1.00 19.78 353 GLN A CA 1
ATOM 1172 C C . GLN A 1 146 ? 24.859 25.425 26.866 1.00 17.39 353 GLN A C 1
ATOM 1173 O O . GLN A 1 146 ? 25.274 24.734 27.790 1.00 22.85 353 GLN A O 1
ATOM 1179 N N . LEU A 1 147 ? 24.375 24.927 25.737 1.00 18.70 354 LEU A N 1
ATOM 1180 C CA . LEU A 1 147 ? 24.296 23.493 25.499 1.00 17.22 354 LEU A CA 1
ATOM 1181 C C . LEU A 1 147 ? 25.667 22.860 25.282 1.00 17.34 354 LEU A C 1
ATOM 1182 O O . LEU A 1 147 ? 26.581 23.492 24.733 1.00 19.45 354 LEU A O 1
ATOM 1187 N N . THR A 1 148 ? 25.806 21.608 25.709 1.00 17.36 355 THR A N 1
ATOM 1188 C CA . THR A 1 148 ? 27.053 20.868 25.524 1.00 17.26 355 THR A CA 1
ATOM 1189 C C . THR A 1 148 ? 26.994 20.210 24.148 1.00 18.17 355 THR A C 1
ATOM 1190 O O . THR A 1 148 ? 25.940 20.174 23.502 1.00 17.84 355 THR A O 1
ATOM 1194 N N . GLU A 1 149 ? 28.124 19.689 23.691 1.00 17.17 356 GLU A N 1
ATOM 1195 C CA . GLU A 1 149 ? 28.170 19.047 22.389 1.00 16.32 356 GLU A CA 1
ATOM 1196 C C . GLU A 1 149 ? 27.256 17.820 22.327 1.00 14.63 356 GLU A C 1
ATOM 1197 O O . GLU A 1 149 ? 26.663 17.544 21.283 1.00 16.88 356 GLU A O 1
ATOM 1203 N N . GLU A 1 150 ? 27.128 17.096 23.436 1.00 16.17 357 GLU A N 1
ATOM 1204 C CA . GLU A 1 150 ? 26.257 15.917 23.453 1.00 15.89 357 GLU A CA 1
ATOM 1205 C C . GLU A 1 150 ? 24.802 16.338 23.280 1.00 15.45 357 GLU A C 1
ATOM 1206 O O . GLU A 1 150 ? 24.036 15.679 22.572 1.00 15.62 357 GLU A O 1
ATOM 1212 N N . GLU A 1 151 ? 24.428 17.436 23.925 1.00 16.28 358 GLU A N 1
ATOM 1213 C CA . GLU A 1 151 ? 23.059 17.931 23.835 1.00 15.32 358 GLU A CA 1
ATOM 1214 C C . GLU A 1 151 ? 22.750 18.436 22.427 1.00 15.12 358 GLU A C 1
ATOM 1215 O O . GLU A 1 151 ? 21.668 18.191 21.890 1.00 14.60 358 GLU A O 1
ATOM 1221 N N . ILE A 1 152 ? 23.702 19.130 21.814 1.00 13.64 359 ILE A N 1
ATOM 1222 C CA . ILE A 1 152 ? 23.513 19.620 20.456 1.00 14.46 359 ILE A CA 1
ATOM 1223 C C . ILE A 1 152 ? 23.388 18.437 19.491 1.00 14.22 359 ILE A C 1
ATOM 1224 O O . ILE A 1 152 ? 22.575 18.448 18.562 1.00 14.60 359 ILE A O 1
ATOM 1229 N N . ALA A 1 153 ? 24.196 17.407 19.714 1.00 13.43 360 ALA A N 1
ATOM 1230 C CA . ALA A 1 153 ? 24.152 16.225 18.869 1.00 13.59 360 ALA A CA 1
ATOM 1231 C C . ALA A 1 153 ? 22.762 15.596 18.895 1.00 13.19 360 ALA A C 1
ATOM 1232 O O . ALA A 1 153 ? 22.162 15.342 17.849 1.00 13.46 360 ALA A O 1
ATOM 1234 N N . LEU A 1 154 ? 22.259 15.349 20.100 1.00 12.97 361 LEU A N 1
ATOM 1235 C CA . LEU A 1 154 ? 20.944 14.735 20.259 1.00 12.13 361 LEU A CA 1
ATOM 1236 C C . LEU A 1 154 ? 19.808 15.637 19.781 1.00 12.31 361 LEU A C 1
ATOM 1237 O O . LEU A 1 154 ? 18.900 15.182 19.077 1.00 12.64 361 LEU A O 1
ATOM 1242 N N . PHE A 1 155 ? 19.856 16.916 20.136 1.00 12.99 362 PHE A N 1
ATOM 1243 C CA . PHE A 1 155 ? 18.799 17.814 19.689 1.00 11.95 362 PHE A CA 1
ATOM 1244 C C . PHE A 1 155 ? 18.787 17.920 18.163 1.00 13.87 362 PHE A C 1
ATOM 1245 O O . PHE A 1 155 ? 17.729 17.853 17.533 1.00 13.12 362 PHE A O 1
ATOM 1253 N N . SER A 1 156 ? 19.956 18.074 17.547 1.00 13.04 363 SER A N 1
ATOM 1254 C CA . SER A 1 156 ? 19.995 18.183 16.099 1.00 14.04 363 SER A CA 1
ATOM 1255 C C . SER A 1 156 ? 19.434 16.917 15.444 1.00 13.14 363 SER A C 1
ATOM 1256 O O . SER A 1 156 ? 18.786 16.997 14.399 1.00 12.46 363 SER A O 1
ATOM 1259 N N . SER A 1 157 ? 19.666 15.754 16.058 1.00 12.00 364 SER A N 1
ATOM 1260 C CA . SER A 1 157 ? 19.140 14.526 15.475 1.00 12.65 364 SER A CA 1
ATOM 1261 C C . SER A 1 157 ? 17.615 14.490 15.586 1.00 12.79 364 SER A C 1
ATOM 1262 O O . SER A 1 157 ? 16.956 13.952 14.699 1.00 12.38 364 SER A O 1
ATOM 1265 N N . ALA A 1 158 ? 17.065 15.077 16.651 1.00 12.96 365 ALA A N 1
ATOM 1266 C CA . ALA A 1 158 ? 15.606 15.106 16.822 1.00 13.56 365 ALA A CA 1
ATOM 1267 C C . ALA A 1 158 ? 14.983 16.065 15.807 1.00 13.07 365 ALA A C 1
ATOM 1268 O O . ALA A 1 158 ? 13.861 15.852 15.343 1.00 15.08 365 ALA A O 1
ATOM 1270 N N . VAL A 1 159 ? 15.705 17.127 15.461 1.00 12.64 366 VAL A N 1
ATOM 1271 C CA . VAL A 1 159 ? 15.218 18.086 14.474 1.00 12.62 366 VAL A CA 1
ATOM 1272 C C . VAL A 1 159 ? 15.119 17.397 13.109 1.00 12.99 366 VAL A C 1
ATOM 1273 O O . VAL A 1 159 ? 14.162 17.602 12.359 1.00 14.83 366 VAL A O 1
ATOM 1277 N N . LEU A 1 160 ? 16.108 16.560 12.797 1.00 12.39 367 LEU A N 1
ATOM 1278 C CA . LEU A 1 160 ? 16.145 15.817 11.541 1.00 12.04 367 LEU A CA 1
ATOM 1279 C C . LEU A 1 160 ? 15.117 14.686 11.505 1.00 12.95 367 LEU A C 1
ATOM 1280 O O . LEU A 1 160 ? 14.416 14.503 10.516 1.00 13.83 367 LEU A O 1
ATOM 1285 N N . ILE A 1 161 ? 15.064 13.919 12.587 1.00 13.35 368 ILE A N 1
ATOM 1286 C CA . ILE A 1 161 ? 14.164 12.774 12.671 1.00 12.49 368 ILE A CA 1
ATOM 1287 C C . ILE A 1 161 ? 12.818 13.217 13.233 1.00 12.30 368 ILE A C 1
ATOM 1288 O O . ILE A 1 161 ? 12.448 12.935 14.377 1.00 14.00 368 ILE A O 1
ATOM 1293 N N . SER A 1 162 ? 12.103 13.936 12.375 1.00 12.94 369 SER A N 1
ATOM 1294 C CA . SER A 1 162 ? 10.803 14.507 12.701 1.00 14.40 369 SER A CA 1
ATOM 1295 C C . SER A 1 162 ? 9.644 13.763 12.051 1.00 14.91 369 SER A C 1
ATOM 1296 O O . SER A 1 162 ? 9.543 13.693 10.827 1.00 15.97 369 SER A O 1
ATOM 1299 N N . PRO A 1 163 ? 8.733 13.222 12.871 1.00 15.53 370 PRO A N 1
ATOM 1300 C CA . PRO A 1 163 ? 7.593 12.484 12.321 1.00 15.25 370 PRO A CA 1
ATOM 1301 C C . PRO A 1 163 ? 6.514 13.350 11.688 1.00 16.71 370 PRO A C 1
ATOM 1302 O O . PRO A 1 163 ? 5.574 12.832 11.083 1.00 19.77 370 PRO A O 1
ATOM 1306 N N . ASP A 1 164 ? 6.655 14.663 11.802 1.00 18.22 371 ASP A N 1
ATOM 1307 C CA . ASP A 1 164 ? 5.648 15.558 11.253 1.00 19.28 371 ASP A CA 1
ATOM 1308 C C . ASP A 1 164 ? 5.911 16.078 9.844 1.00 19.18 371 ASP A C 1
ATOM 1309 O O . ASP A 1 164 ? 5.109 16.840 9.307 1.00 20.83 371 ASP A O 1
ATOM 1314 N N . ARG A 1 165 ? 7.016 15.672 9.226 1.00 15.10 372 ARG A N 1
ATOM 1315 C CA . ARG A 1 165 ? 7.309 16.139 7.878 1.00 14.28 372 ARG A CA 1
ATOM 1316 C C . ARG A 1 165 ? 6.253 15.644 6.897 1.00 17.17 372 ARG A C 1
ATOM 1317 O O . ARG A 1 165 ? 5.805 14.496 6.962 1.00 16.94 372 ARG A O 1
ATOM 1325 N N . ALA A 1 166 ? 5.857 16.507 5.975 1.00 18.64 373 ALA A N 1
ATOM 1326 C CA . ALA A 1 166 ? 4.859 16.119 4.997 1.00 18.33 373 ALA A CA 1
ATOM 1327 C C . ALA A 1 166 ? 5.357 14.978 4.117 1.00 16.28 373 ALA A C 1
ATOM 1328 O O . ALA A 1 166 ? 6.553 14.843 3.858 1.00 17.97 373 ALA A O 1
ATOM 1330 N N . TRP A 1 167 ? 4.411 14.156 3.669 1.00 15.33 374 TRP A N 1
ATOM 1331 C CA . TRP A 1 167 ? 4.655 13.038 2.762 1.00 14.84 374 TRP A CA 1
ATOM 1332 C C . TRP A 1 167 ? 5.319 11.768 3.296 1.00 14.37 374 TRP A C 1
ATOM 1333 O O . TRP A 1 167 ? 5.430 10.797 2.554 1.00 15.41 374 TRP A O 1
ATOM 1344 N N . LEU A 1 168 ? 5.753 11.752 4.556 1.00 15.09 375 LEU A N 1
ATOM 1345 C CA . LEU A 1 168 ? 6.384 10.542 5.098 1.00 14.00 375 LEU A CA 1
ATOM 1346 C C . LEU A 1 168 ? 5.432 9.354 4.954 1.00 14.31 375 LEU A C 1
ATOM 1347 O O . LEU A 1 168 ? 4.250 9.457 5.292 1.00 17.03 375 LEU A O 1
ATOM 1352 N N . LEU A 1 169 ? 5.952 8.236 4.454 1.00 15.29 376 LEU A N 1
ATOM 1353 C CA . LEU A 1 169 ? 5.144 7.028 4.264 1.00 16.23 376 LEU A CA 1
ATOM 1354 C C . LEU A 1 169 ? 4.966 6.222 5.544 1.00 17.38 376 LEU A C 1
ATOM 1355 O O . LEU A 1 169 ? 3.924 5.599 5.743 1.00 18.48 376 LEU A O 1
ATOM 1360 N N . GLU A 1 170 ? 5.977 6.229 6.409 1.00 15.32 377 GLU A N 1
ATOM 1361 C CA . GLU A 1 170 ? 5.912 5.497 7.673 1.00 14.37 377 GLU A CA 1
ATOM 1362 C C . GLU A 1 170 ? 6.270 6.429 8.830 1.00 16.03 377 GLU A C 1
ATOM 1363 O O . GLU A 1 170 ? 7.270 6.235 9.524 1.00 16.09 377 GLU A O 1
ATOM 1369 N N . PRO A 1 171 ? 5.434 7.450 9.068 1.00 14.44 378 PRO A N 1
ATOM 1370 C CA . PRO A 1 171 ? 5.680 8.411 10.146 1.00 15.50 378 PRO A CA 1
ATOM 1371 C C . PRO A 1 171 ? 5.814 7.830 11.551 1.00 17.54 378 PRO A C 1
ATOM 1372 O O . PRO A 1 171 ? 6.555 8.362 12.375 1.00 17.88 378 PRO A O 1
ATOM 1376 N N . ARG A 1 172 ? 5.107 6.741 11.837 1.00 16.73 379 ARG A N 1
ATOM 1377 C CA . ARG A 1 172 ? 5.187 6.147 13.169 1.00 16.58 379 ARG A CA 1
ATOM 1378 C C . ARG A 1 172 ? 6.583 5.623 13.490 1.00 16.14 379 ARG A C 1
ATOM 1379 O O . ARG A 1 172 ? 7.020 5.683 14.641 1.00 17.59 379 ARG A O 1
ATOM 1387 N N . LYS A 1 173 ? 7.283 5.104 12.486 1.00 15.77 380 LYS A N 1
ATOM 1388 C CA . LYS A 1 173 ? 8.626 4.602 12.734 1.00 16.73 380 LYS A CA 1
ATOM 1389 C C . LYS A 1 173 ? 9.550 5.771 13.053 1.00 17.49 380 LYS A C 1
ATOM 1390 O O . LYS A 1 173 ? 10.445 5.653 13.891 1.00 17.45 380 LYS A O 1
ATOM 1396 N N . VAL A 1 174 ? 9.323 6.907 12.404 1.00 15.27 381 VAL A N 1
ATOM 1397 C CA . VAL A 1 174 ? 10.134 8.090 12.678 1.00 15.08 381 VAL A CA 1
ATOM 1398 C C . VAL A 1 174 ? 9.806 8.576 14.092 1.00 15.04 381 VAL A C 1
ATOM 1399 O O . VAL A 1 174 ? 10.696 8.945 14.860 1.00 15.57 381 VAL A O 1
ATOM 1403 N N . GLN A 1 175 ? 8.525 8.553 14.447 1.00 14.60 382 GLN A N 1
ATOM 1404 C CA . GLN A 1 175 ? 8.091 8.987 15.769 1.00 15.39 382 GLN A CA 1
ATOM 1405 C C . GLN A 1 175 ? 8.731 8.147 16.878 1.00 15.59 382 GLN A C 1
ATOM 1406 O O . GLN A 1 175 ? 9.197 8.679 17.881 1.00 17.56 382 GLN A O 1
ATOM 1412 N N . LYS A 1 176 ? 8.758 6.833 16.691 1.00 16.62 383 LYS A N 1
ATOM 1413 C CA . LYS A 1 176 ? 9.331 5.946 17.698 1.00 18.74 383 LYS A CA 1
ATOM 1414 C C . LYS A 1 176 ? 10.813 6.216 17.928 1.00 18.90 383 LYS A C 1
ATOM 1415 O O . LYS A 1 176 ? 11.296 6.148 19.060 1.00 18.73 383 LYS A O 1
ATOM 1421 N N . LEU A 1 177 ? 11.535 6.522 16.857 1.00 15.99 384 LEU A N 1
ATOM 1422 C CA . LEU A 1 177 ? 12.954 6.811 16.989 1.00 14.62 384 LEU A CA 1
ATOM 1423 C C . LEU A 1 177 ? 13.141 8.165 17.673 1.00 15.02 384 LEU A C 1
ATOM 1424 O O . LEU A 1 177 ? 13.970 8.300 18.581 1.00 14.79 384 LEU A O 1
ATOM 1429 N N . GLN A 1 178 ? 12.359 9.162 17.261 1.00 13.83 385 GLN A N 1
ATOM 1430 C CA . GLN A 1 178 ? 12.485 10.488 17.861 1.00 14.58 385 GLN A CA 1
ATOM 1431 C C . GLN A 1 178 ? 12.178 10.447 19.356 1.00 14.06 385 GLN A C 1
ATOM 1432 O O . GLN A 1 178 ? 12.813 11.143 20.153 1.00 14.66 385 GLN A O 1
ATOM 1438 N N . GLU A 1 179 ? 11.210 9.622 19.746 1.00 15.71 386 GLU A N 1
ATOM 1439 C CA . GLU A 1 179 ? 10.853 9.511 21.155 1.00 15.00 386 GLU A CA 1
ATOM 1440 C C . GLU A 1 179 ? 12.037 8.984 21.960 1.00 15.38 386 GLU A C 1
ATOM 1441 O O . GLU A 1 179 ? 12.310 9.458 23.068 1.00 17.09 386 GLU A O 1
ATOM 1447 N N . LYS A 1 180 ? 12.739 8.004 21.399 1.00 14.89 387 LYS A N 1
ATOM 1448 C CA . LYS A 1 180 ? 13.896 7.429 22.076 1.00 16.16 387 LYS A CA 1
ATOM 1449 C C . LYS A 1 180 ? 14.992 8.485 22.214 1.00 15.14 387 LYS A C 1
ATOM 1450 O O . LYS A 1 180 ? 15.638 8.582 23.255 1.00 15.72 387 LYS A O 1
ATOM 1456 N N . ILE A 1 181 ? 15.177 9.289 21.169 1.00 14.57 388 ILE A N 1
ATOM 1457 C CA . ILE A 1 181 ? 16.188 10.346 21.185 1.00 13.77 388 ILE A CA 1
ATOM 1458 C C . ILE A 1 181 ? 15.879 11.397 22.253 1.00 15.08 388 ILE A C 1
ATOM 1459 O O . ILE A 1 181 ? 16.767 11.816 23.002 1.00 14.67 388 ILE A O 1
ATOM 1464 N N . TYR A 1 182 ? 14.622 11.825 22.328 1.00 14.47 389 TYR A N 1
ATOM 1465 C CA . TYR A 1 182 ? 14.232 12.812 23.330 1.00 14.12 389 TYR A CA 1
ATOM 1466 C C . TYR A 1 182 ? 14.377 12.266 24.754 1.00 13.99 389 TYR A C 1
ATOM 1467 O O . TYR A 1 182 ? 14.724 13.003 25.672 1.00 16.42 389 TYR A O 1
ATOM 1476 N N . PHE A 1 183 ? 14.109 10.974 24.937 1.00 15.77 390 PHE A N 1
ATOM 1477 C CA . PHE A 1 183 ? 14.248 10.344 26.249 1.00 14.82 390 PHE A CA 1
ATOM 1478 C C . PHE A 1 183 ? 15.730 10.395 26.638 1.00 15.66 390 PHE A C 1
ATOM 1479 O O . PHE A 1 183 ? 16.069 10.695 27.779 1.00 16.44 390 PHE A O 1
ATOM 1487 N N . ALA A 1 184 ? 16.607 10.104 25.680 1.00 15.24 391 ALA A N 1
ATOM 1488 C CA . ALA A 1 184 ? 18.043 10.144 25.942 1.00 14.18 391 ALA A CA 1
ATOM 1489 C C . ALA A 1 184 ? 18.481 11.571 26.263 1.00 14.97 391 ALA A C 1
ATOM 1490 O O . ALA A 1 184 ? 19.215 11.807 27.226 1.00 15.80 391 ALA A O 1
ATOM 1492 N N . LEU A 1 185 ? 18.025 12.522 25.453 1.00 14.99 392 LEU A N 1
ATOM 1493 C CA . LEU A 1 185 ? 18.385 13.924 25.654 1.00 14.27 392 LEU A CA 1
ATOM 1494 C C . LEU A 1 185 ? 17.939 14.445 27.018 1.00 14.33 392 LEU A C 1
ATOM 1495 O O . LEU A 1 185 ? 18.660 15.199 27.670 1.00 15.01 392 LEU A O 1
ATOM 1500 N N . GLN A 1 186 ? 16.748 14.042 27.444 1.00 13.91 393 GLN A N 1
ATOM 1501 C CA . GLN A 1 186 ? 16.206 14.435 28.736 1.00 15.55 393 GLN A CA 1
ATOM 1502 C C . GLN A 1 186 ? 17.188 14.072 29.856 1.00 16.05 393 GLN A C 1
ATOM 1503 O O . GLN A 1 186 ? 17.428 14.858 30.775 1.00 16.66 393 GLN A O 1
ATOM 1509 N N . HIS A 1 187 ? 17.766 12.877 29.762 1.00 16.83 394 HIS A N 1
ATOM 1510 C CA . HIS A 1 187 ? 18.706 12.409 30.774 1.00 17.27 394 HIS A CA 1
ATOM 1511 C C . HIS A 1 187 ? 20.059 13.100 30.688 1.00 17.55 394 HIS A C 1
ATOM 1512 O O . HIS A 1 187 ? 20.640 13.458 31.713 1.00 17.75 394 HIS A O 1
ATOM 1519 N N . VAL A 1 188 ? 20.555 13.300 29.471 1.00 15.36 395 VAL A N 1
ATOM 1520 C CA . VAL A 1 188 ? 21.839 13.968 29.288 1.00 16.36 395 VAL A CA 1
ATOM 1521 C C . VAL A 1 188 ? 21.792 15.376 29.874 1.00 18.21 395 VAL A C 1
ATOM 1522 O O . VAL A 1 188 ? 22.732 15.819 30.536 1.00 20.06 395 VAL A O 1
ATOM 1526 N N . ILE A 1 189 ? 20.688 16.073 29.636 1.00 16.50 396 ILE A N 1
ATOM 1527 C CA . ILE A 1 189 ? 20.518 17.433 30.138 1.00 16.81 396 ILE A CA 1
ATOM 1528 C C . ILE A 1 189 ? 20.662 17.518 31.655 1.00 20.46 396 ILE A C 1
ATOM 1529 O O .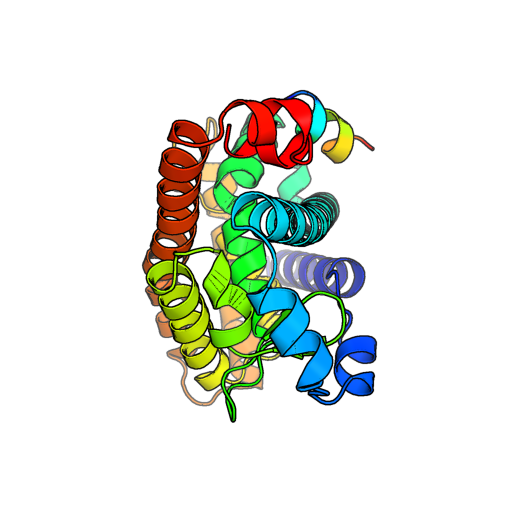 ILE A 1 189 ? 21.134 18.524 32.187 1.00 21.31 396 ILE A O 1
ATOM 1534 N N . GLN A 1 190 ? 20.272 16.459 32.351 1.00 20.50 397 GLN A N 1
ATOM 1535 C CA . GLN A 1 190 ? 20.374 16.446 33.805 1.00 22.29 397 GLN A CA 1
ATOM 1536 C C . GLN A 1 190 ? 21.809 16.638 34.305 1.00 27.87 397 GLN A C 1
ATOM 1537 O O . GLN A 1 190 ? 22.024 17.114 35.420 1.00 30.06 397 GLN A O 1
ATOM 1543 N N . LYS A 1 191 ? 22.791 16.281 33.482 1.00 28.61 398 LYS A N 1
ATOM 1544 C CA . LYS A 1 191 ? 24.194 16.428 33.872 1.00 30.69 398 LYS A CA 1
ATOM 1545 C C . LYS A 1 191 ? 24.686 17.869 33.807 1.00 32.70 398 LYS A C 1
ATOM 1546 O O . LYS A 1 191 ? 25.598 18.254 34.540 1.00 33.75 398 LYS A O 1
ATOM 1552 N N . ASN A 1 192 ? 24.076 18.662 32.933 1.00 28.31 399 ASN A N 1
ATOM 1553 C CA . ASN A 1 192 ? 24.538 20.023 32.709 1.00 30.49 399 ASN A CA 1
ATOM 1554 C C . ASN A 1 192 ? 23.630 21.199 33.047 1.00 30.29 399 ASN A C 1
ATOM 1555 O O . ASN A 1 192 ? 24.098 22.337 33.085 1.00 34.83 399 ASN A O 1
ATOM 1560 N N . HIS A 1 193 ? 22.347 20.957 33.292 1.00 28.69 400 HIS A N 1
ATOM 1561 C CA . HIS A 1 193 ? 21.458 22.079 33.580 1.00 31.90 400 HIS A CA 1
ATOM 1562 C C . HIS A 1 193 ? 20.512 21.904 34.758 1.00 32.38 400 HIS A C 1
ATOM 1563 O O . HIS A 1 193 ? 19.885 20.858 34.922 1.00 33.70 400 HIS A O 1
ATOM 1570 N N . LEU A 1 194 ? 20.410 22.953 35.569 1.00 34.08 401 LEU A N 1
ATOM 1571 C CA . LEU A 1 194 ? 19.535 22.956 36.735 1.00 36.11 401 LEU A CA 1
ATOM 1572 C C . LEU A 1 194 ? 18.082 23.014 36.281 1.00 35.50 401 LEU A C 1
ATOM 1573 O O . LEU A 1 194 ? 17.204 22.403 36.889 1.00 39.61 401 LEU A O 1
ATOM 1578 N N . ASP A 1 195 ? 17.838 23.757 35.207 1.00 34.88 402 ASP A N 1
ATOM 1579 C CA . ASP A 1 195 ? 16.493 23.908 34.668 1.00 37.30 402 ASP A CA 1
ATOM 1580 C C . ASP A 1 195 ? 16.016 22.626 33.993 1.00 38.12 402 ASP A C 1
ATOM 1581 O O . ASP A 1 195 ? 16.395 22.330 32.860 1.00 38.71 402 ASP A O 1
ATOM 1586 N N . ASP A 1 196 ? 15.185 21.868 34.703 1.00 36.99 403 ASP A N 1
ATOM 1587 C CA . ASP A 1 196 ? 14.647 20.615 34.182 1.00 39.01 403 ASP A CA 1
ATOM 1588 C C . ASP A 1 196 ? 13.682 20.877 33.032 1.00 38.41 403 ASP A C 1
ATOM 1589 O O . ASP A 1 196 ? 13.074 19.951 32.495 1.00 38.54 403 ASP A O 1
ATOM 1594 N N . GLU A 1 197 ? 13.546 22.148 32.667 1.00 38.48 404 GLU A N 1
ATOM 1595 C CA . GLU A 1 197 ? 12.666 22.557 31.580 1.00 38.80 404 GLU A CA 1
ATOM 1596 C C . GLU A 1 197 ? 13.457 22.847 30.307 1.00 33.69 404 GLU A C 1
ATOM 1597 O O . GLU A 1 197 ? 12.878 23.249 29.298 1.00 32.12 404 GLU A O 1
ATOM 1603 N N . THR A 1 198 ? 14.774 22.648 30.356 1.00 30.05 405 THR A N 1
ATOM 1604 C CA . THR A 1 198 ? 15.627 22.903 29.196 1.00 26.78 405 THR A CA 1
ATOM 1605 C C . THR A 1 198 ? 15.118 22.182 27.951 1.00 24.85 405 THR A C 1
ATOM 1606 O O . THR A 1 198 ? 15.089 22.760 26.864 1.00 22.03 405 THR A O 1
ATOM 1610 N N . LEU A 1 199 ? 14.713 20.924 28.105 1.00 22.54 406 LEU A N 1
ATOM 1611 C CA . LEU A 1 199 ? 14.209 20.163 26.971 1.00 21.84 406 LEU A CA 1
ATOM 1612 C C . LEU A 1 199 ? 12.970 20.853 26.416 1.00 20.38 406 LEU A C 1
ATOM 1613 O O . LEU A 1 199 ? 12.815 20.988 25.207 1.00 20.16 406 LEU A O 1
ATOM 1618 N N . ALA A 1 200 ? 12.085 21.284 27.310 1.00 22.68 407 ALA A N 1
ATOM 1619 C CA . ALA A 1 200 ? 10.865 21.964 26.889 1.00 24.06 407 ALA A CA 1
ATOM 1620 C C . ALA A 1 200 ? 11.206 23.226 26.099 1.00 19.76 407 ALA A C 1
ATOM 1621 O O . ALA A 1 200 ? 10.577 23.514 25.079 1.00 22.41 407 ALA A O 1
ATOM 1623 N N . LYS A 1 201 ? 12.202 23.970 26.571 1.00 21.31 408 LYS A N 1
ATOM 1624 C CA . LYS A 1 201 ? 12.627 25.194 25.896 1.00 20.43 408 LYS A CA 1
ATOM 1625 C C . LYS A 1 201 ? 13.147 24.872 24.498 1.00 22.57 408 LYS A C 1
ATOM 1626 O O . LYS A 1 201 ? 12.883 25.599 23.543 1.00 22.08 408 LYS A O 1
ATOM 1632 N N . LEU A 1 202 ? 13.880 23.771 24.378 1.00 19.88 409 LEU A N 1
ATOM 1633 C CA . LEU A 1 202 ? 14.421 23.369 23.086 1.00 17.75 409 LEU A CA 1
ATOM 1634 C C . LEU A 1 202 ? 13.323 22.977 22.108 1.00 17.52 409 LEU A C 1
ATOM 1635 O O . LEU A 1 202 ? 13.310 23.418 20.962 1.00 18.30 409 LEU A O 1
ATOM 1640 N N . ILE A 1 203 ? 12.406 22.132 22.565 1.00 17.49 410 ILE A N 1
ATOM 1641 C CA . ILE A 1 203 ? 11.323 21.685 21.711 1.00 19.93 410 ILE A CA 1
ATOM 1642 C C . ILE A 1 203 ? 10.480 22.875 21.251 1.00 19.69 410 ILE A C 1
ATOM 1643 O O . ILE A 1 203 ? 9.979 22.891 20.128 1.00 20.58 410 ILE A O 1
ATOM 1648 N N . ALA A 1 204 ? 10.362 23.886 22.108 1.00 20.70 411 ALA A N 1
ATOM 1649 C CA . ALA A 1 204 ? 9.586 25.076 21.768 1.00 22.38 411 ALA A CA 1
ATOM 1650 C C . ALA A 1 204 ? 10.216 25.891 20.634 1.00 23.15 411 ALA A C 1
ATOM 1651 O O . ALA A 1 204 ? 9.540 26.703 19.999 1.00 23.87 411 ALA A O 1
ATOM 1653 N N . LYS A 1 205 ? 11.503 25.676 20.377 1.00 20.26 412 LYS A N 1
ATOM 1654 C CA . LYS A 1 205 ? 12.197 26.408 19.316 1.00 19.62 412 LYS A CA 1
ATOM 1655 C C . LYS A 1 205 ? 12.038 25.777 17.933 1.00 18.77 412 LYS A C 1
ATOM 1656 O O . LYS A 1 205 ? 12.383 26.387 16.921 1.00 20.12 412 LYS A O 1
ATOM 1662 N N . ILE A 1 206 ? 11.510 24.559 17.887 1.00 19.13 413 ILE A N 1
ATOM 1663 C CA . ILE A 1 206 ? 11.324 23.858 16.623 1.00 20.02 413 ILE A CA 1
ATOM 1664 C C . ILE A 1 206 ? 10.619 24.711 15.554 1.00 20.91 413 ILE A C 1
ATOM 1665 O O . ILE A 1 206 ? 11.070 24.779 14.411 1.00 20.93 413 ILE A O 1
ATOM 1670 N N . PRO A 1 207 ? 9.503 25.371 15.907 1.00 18.62 414 PRO A N 1
ATOM 1671 C CA . PRO A 1 207 ? 8.821 26.194 14.901 1.00 19.72 414 PRO A CA 1
ATOM 1672 C C . PRO A 1 207 ? 9.669 27.366 14.392 1.00 17.80 414 PRO A C 1
ATOM 1673 O O . PRO A 1 207 ? 9.562 27.756 13.228 1.00 20.81 414 PRO A O 1
ATOM 1677 N N . THR A 1 208 ? 10.502 27.919 15.271 1.00 19.53 415 THR A N 1
ATOM 1678 C CA . THR A 1 208 ? 11.366 29.042 14.914 1.00 18.54 415 THR A CA 1
ATOM 1679 C C . THR A 1 208 ? 12.433 28.587 13.922 1.00 18.86 415 THR A C 1
ATOM 1680 O O . THR A 1 208 ? 12.739 29.286 12.956 1.00 18.53 415 THR A O 1
ATOM 1684 N N . ILE A 1 209 ? 12.992 27.405 14.165 1.00 17.11 416 ILE A N 1
ATOM 1685 C CA . ILE A 1 209 ? 14.003 26.853 13.275 1.00 17.17 416 ILE A CA 1
ATOM 1686 C C . ILE A 1 209 ? 13.407 26.712 11.874 1.00 17.60 416 ILE A C 1
ATOM 1687 O O . ILE A 1 209 ? 14.014 27.112 10.884 1.00 15.22 416 ILE A O 1
ATOM 1692 N N . THR A 1 210 ? 12.204 26.152 11.794 1.00 18.02 417 THR A N 1
ATOM 1693 C CA . THR A 1 210 ? 11.543 25.978 10.509 1.00 17.35 417 THR A CA 1
ATOM 1694 C C . THR A 1 210 ? 11.246 27.329 9.851 1.00 16.88 417 THR A C 1
ATOM 1695 O O . THR A 1 210 ? 11.381 27.479 8.638 1.00 18.55 417 THR A O 1
ATOM 1699 N N . ALA A 1 211 ? 10.855 28.311 10.659 1.00 16.79 418 ALA A N 1
ATOM 1700 C CA . ALA A 1 211 ? 10.552 29.642 10.136 1.00 17.70 418 ALA A CA 1
ATOM 1701 C C . ALA A 1 211 ? 11.768 30.293 9.485 1.00 17.89 418 ALA A C 1
ATOM 1702 O O . ALA A 1 211 ? 11.650 30.910 8.426 1.00 18.88 418 ALA A O 1
ATOM 1704 N N . VAL A 1 212 ? 12.934 30.155 10.114 1.00 17.03 419 VAL A N 1
ATOM 1705 C CA . VAL A 1 212 ? 14.153 30.737 9.559 1.00 17.12 419 VAL A CA 1
ATOM 1706 C C . VAL A 1 212 ? 14.492 30.072 8.232 1.00 18.42 419 VAL A C 1
ATOM 1707 O O . VAL A 1 212 ? 14.825 30.736 7.253 1.00 16.70 419 VAL A O 1
ATOM 1711 N N . CYS A 1 213 ? 14.393 28.750 8.194 1.00 16.66 420 CYS A N 1
ATOM 1712 C CA . CYS A 1 213 ? 14.712 28.039 6.974 1.00 18.24 420 CYS A CA 1
ATOM 1713 C C . CYS A 1 213 ? 13.713 28.329 5.859 1.00 17.40 420 CYS A C 1
ATOM 1714 O O . CYS A 1 213 ? 14.081 28.367 4.688 1.00 18.70 420 CYS A O 1
ATOM 1717 N N . ASN A 1 214 ? 12.451 28.552 6.212 1.00 19.04 421 ASN A N 1
ATOM 1718 C CA . ASN A 1 214 ? 11.470 28.870 5.186 1.00 21.04 421 ASN A CA 1
ATOM 1719 C C . ASN A 1 214 ? 11.754 30.263 4.633 1.00 19.38 421 ASN A C 1
ATOM 1720 O O . ASN A 1 214 ? 11.506 30.531 3.459 1.00 20.51 421 ASN A O 1
ATOM 1725 N N . LEU A 1 215 ? 12.285 31.146 5.475 1.00 18.50 422 LEU A N 1
ATOM 1726 C CA . LEU A 1 215 ? 12.618 32.492 5.022 1.00 18.45 422 LEU A CA 1
ATOM 1727 C C . LEU A 1 215 ? 13.761 32.392 4.011 1.00 18.58 422 LEU A C 1
ATOM 1728 O O . LEU A 1 215 ? 13.808 33.143 3.036 1.00 19.75 422 LEU A O 1
ATOM 1733 N N . HIS A 1 216 ? 14.686 31.459 4.239 1.00 16.39 423 HIS A N 1
ATOM 1734 C CA . HIS A 1 216 ? 15.788 31.263 3.303 1.00 17.12 423 HIS A CA 1
ATOM 1735 C C . HIS A 1 216 ? 15.201 30.901 1.945 1.00 17.54 423 HIS A C 1
ATOM 1736 O O . HIS A 1 216 ? 15.645 31.398 0.910 1.00 16.30 423 HIS A O 1
ATOM 1743 N N . GLY A 1 217 ? 14.191 30.035 1.953 1.00 17.58 424 GLY A N 1
ATOM 1744 C CA . GLY A 1 217 ? 13.560 29.633 0.713 1.00 18.43 424 GLY A CA 1
ATOM 1745 C C . GLY A 1 217 ? 12.900 30.813 0.026 1.00 18.28 424 GLY A C 1
ATOM 1746 O O . GLY A 1 217 ? 12.978 30.949 -1.191 1.00 20.62 424 GLY A O 1
ATOM 1747 N N . GLU A 1 218 ? 12.256 31.668 0.814 1.00 19.17 425 GLU A N 1
ATOM 1748 C CA . GLU A 1 218 ? 11.582 32.848 0.276 1.00 22.58 425 GLU A CA 1
ATOM 1749 C C . GLU A 1 218 ? 12.579 33.782 -0.406 1.00 22.66 425 GLU A C 1
ATOM 1750 O O . GLU A 1 218 ? 12.328 34.277 -1.508 1.00 24.79 425 GLU A O 1
ATOM 1756 N N . LYS A 1 219 ? 13.709 34.026 0.249 1.00 20.28 426 LYS A N 1
ATOM 1757 C CA . LYS A 1 219 ? 14.732 34.902 -0.316 1.00 18.59 426 LYS A CA 1
ATOM 1758 C C . LYS A 1 219 ? 15.283 34.326 -1.598 1.00 19.87 426 LYS A C 1
ATOM 1759 O O . LYS A 1 219 ? 15.532 35.053 -2.559 1.00 21.30 426 LYS A O 1
ATOM 1765 N N . LEU A 1 220 ? 15.492 33.014 -1.606 1.00 19.94 427 LEU A N 1
ATOM 1766 C CA . LEU A 1 220 ? 16.020 32.352 -2.787 1.00 19.59 427 LEU A CA 1
ATOM 1767 C C . LEU A 1 220 ? 15.051 32.473 -3.960 1.00 21.63 427 LEU A C 1
ATOM 1768 O O . LEU A 1 220 ? 15.472 32.660 -5.101 1.00 22.41 427 LEU A O 1
ATOM 1773 N N . GLN A 1 221 ? 13.756 32.372 -3.680 1.00 21.52 428 GLN A N 1
ATOM 1774 C CA . GLN A 1 221 ? 12.751 32.474 -4.734 1.00 24.98 428 GLN A CA 1
ATOM 1775 C C . GLN A 1 221 ? 12.809 33.831 -5.430 1.00 24.16 428 GLN A C 1
ATOM 1776 O O . GLN A 1 221 ? 12.725 33.910 -6.656 1.00 26.43 428 GLN A O 1
ATOM 1782 N N . VAL A 1 222 ? 12.958 34.897 -4.649 1.00 23.25 429 VAL A N 1
ATOM 1783 C CA . VAL A 1 222 ? 13.046 36.237 -5.220 1.00 23.26 429 VAL A CA 1
ATOM 1784 C C . VAL A 1 222 ? 14.352 36.382 -5.999 1.00 23.09 429 VAL A C 1
ATOM 1785 O O . VAL A 1 222 ? 14.377 36.971 -7.081 1.00 23.75 429 VAL A O 1
ATOM 1789 N N . PHE A 1 223 ? 15.440 35.847 -5.449 1.00 21.05 430 PHE A N 1
ATOM 1790 C CA . PHE A 1 223 ? 16.731 35.914 -6.123 1.00 22.83 430 PHE A CA 1
ATOM 1791 C C . PHE A 1 223 ? 16.632 35.215 -7.477 1.00 22.09 430 PHE A C 1
ATOM 1792 O O . PHE A 1 223 ? 17.200 35.676 -8.469 1.00 24.10 430 PHE A O 1
ATOM 1800 N N . LYS A 1 224 ? 15.911 34.098 -7.510 1.00 23.86 431 LYS A N 1
ATOM 1801 C CA . LYS A 1 224 ? 15.744 33.336 -8.740 1.00 25.46 431 LYS A CA 1
ATOM 1802 C C . LYS A 1 224 ? 14.985 34.160 -9.777 1.00 26.09 431 LYS A C 1
ATOM 1803 O O . LYS A 1 224 ? 15.220 34.024 -10.977 1.00 28.61 431 LYS A O 1
ATOM 1809 N N . GLN A 1 225 ? 14.076 35.011 -9.307 1.00 26.44 432 GLN A N 1
ATOM 1810 C CA . GLN A 1 225 ? 13.298 35.872 -10.198 1.00 26.68 432 GLN A CA 1
ATOM 1811 C C . GLN A 1 225 ? 14.219 36.843 -10.925 1.00 28.18 432 GLN A C 1
ATOM 1812 O O . GLN A 1 225 ? 14.107 37.039 -12.135 1.00 29.58 432 GLN A O 1
ATOM 1818 N N . SER A 1 226 ? 15.128 37.450 -10.168 1.00 27.83 433 SER A N 1
ATOM 1819 C CA . SER A 1 226 ? 16.069 38.420 -10.711 1.00 27.32 433 SER A CA 1
ATOM 1820 C C . SER A 1 226 ? 17.268 37.794 -11.420 1.00 29.94 433 SER A C 1
ATOM 1821 O O . SER A 1 226 ? 17.797 38.374 -12.369 1.00 34.31 433 SER A O 1
ATOM 1824 N N . HIS A 1 227 ? 17.699 36.618 -10.967 1.00 30.48 434 HIS A N 1
ATOM 1825 C CA . HIS A 1 227 ? 18.857 35.957 -11.573 1.00 30.81 434 HIS A CA 1
ATOM 1826 C C . HIS A 1 227 ? 18.681 34.453 -11.782 1.00 31.02 434 HIS A C 1
ATOM 1827 O O . HIS A 1 227 ? 19.411 33.646 -11.202 1.00 29.96 434 HIS A O 1
ATOM 1834 N N . PRO A 1 228 ? 17.726 34.054 -12.633 1.00 32.97 435 PRO A N 1
ATOM 1835 C CA . PRO A 1 228 ? 17.489 32.630 -12.889 1.00 36.20 435 PRO A CA 1
ATOM 1836 C C . PRO A 1 228 ? 18.688 31.875 -13.470 1.00 38.52 435 PRO A C 1
ATOM 1837 O O . PRO A 1 228 ? 18.891 30.698 -13.169 1.00 37.65 435 PRO A O 1
ATOM 1841 N N . ASP A 1 229 ? 19.483 32.550 -14.293 1.00 39.51 436 ASP A N 1
ATOM 1842 C CA . ASP A 1 229 ? 20.646 31.918 -14.910 1.00 41.94 436 ASP A CA 1
ATOM 1843 C C . ASP A 1 229 ? 21.714 31.553 -13.880 1.00 40.36 436 ASP A C 1
ATOM 1844 O O . ASP A 1 229 ? 22.373 30.518 -13.996 1.00 38.66 436 ASP A O 1
ATOM 1849 N N . ILE A 1 230 ? 21.879 32.401 -12.870 1.00 37.89 437 ILE A N 1
ATOM 1850 C CA . ILE A 1 230 ? 22.871 32.154 -11.828 1.00 37.20 437 ILE A CA 1
ATOM 1851 C C . ILE A 1 230 ? 22.556 30.872 -11.063 1.00 37.04 437 ILE A C 1
ATOM 1852 O O . ILE A 1 230 ? 23.432 30.035 -10.847 1.00 36.94 437 ILE A O 1
ATOM 1857 N N . VAL A 1 231 ? 21.300 30.721 -10.658 1.00 34.20 438 VAL A N 1
ATOM 1858 C CA . VAL A 1 231 ? 20.873 29.546 -9.907 1.00 34.78 438 VAL A CA 1
ATOM 1859 C C . VAL A 1 231 ? 21.017 28.248 -10.698 1.00 36.31 438 VAL A C 1
ATOM 1860 O O . VAL A 1 231 ? 21.535 27.255 -10.184 1.00 34.70 438 VAL A O 1
ATOM 1864 N N . ASN A 1 232 ? 20.571 28.258 -11.950 1.00 38.70 439 ASN A N 1
ATOM 1865 C CA . ASN A 1 232 ? 20.639 27.062 -12.782 1.00 39.60 439 ASN A CA 1
ATOM 1866 C C . ASN A 1 232 ? 22.025 26.667 -13.286 1.00 39.81 439 ASN A C 1
ATOM 1867 O O . ASN A 1 232 ? 22.292 25.479 -13.473 1.00 42.01 439 ASN A O 1
ATOM 1872 N N . THR A 1 233 ? 22.908 27.637 -13.506 1.00 40.78 440 THR A N 1
ATOM 1873 C CA . THR A 1 233 ? 24.233 27.312 -14.028 1.00 41.21 440 THR A CA 1
ATOM 1874 C C . THR A 1 233 ? 25.422 27.648 -13.137 1.00 40.27 440 THR A C 1
ATOM 1875 O O . THR A 1 233 ? 26.558 27.320 -13.477 1.00 41.16 440 THR A O 1
ATOM 1879 N N . LEU A 1 234 ? 25.184 28.299 -12.006 1.00 34.36 441 LEU A N 1
ATOM 1880 C CA . LEU A 1 234 ? 26.292 28.651 -11.131 1.00 31.13 441 LEU A CA 1
ATOM 1881 C C . LEU A 1 234 ? 26.214 28.080 -9.722 1.00 30.19 441 LEU A C 1
ATOM 1882 O O . LEU A 1 234 ? 27.235 27.717 -9.150 1.00 33.01 441 LEU A O 1
ATOM 1887 N N . PHE A 1 235 ? 25.012 27.991 -9.162 1.00 23.31 442 PHE A N 1
ATOM 1888 C CA . PHE A 1 235 ? 24.848 27.448 -7.815 1.00 21.52 442 PHE A CA 1
ATOM 1889 C C . PHE A 1 235 ? 25.207 25.967 -7.769 1.00 19.54 442 PHE A C 1
ATOM 1890 O O . PHE A 1 235 ? 25.135 25.270 -8.781 1.00 20.51 442 PHE A O 1
ATOM 1898 N N . PRO A 1 236 ? 25.591 25.465 -6.585 1.00 18.18 443 PRO A N 1
ATOM 1899 C CA . PRO A 1 236 ? 25.943 24.047 -6.466 1.00 17.27 443 PRO A CA 1
ATOM 1900 C C . PRO A 1 236 ? 24.742 23.195 -6.877 1.00 16.48 443 PRO A C 1
ATOM 1901 O O . PRO A 1 236 ? 23.605 23.498 -6.509 1.00 16.89 443 PRO A O 1
ATOM 1905 N N . PRO A 1 237 ? 24.975 22.127 -7.650 1.00 14.98 444 PRO A N 1
ATOM 1906 C CA . PRO A 1 237 ? 23.869 21.269 -8.083 1.00 16.11 444 PRO A CA 1
ATOM 1907 C C . PRO A 1 237 ? 22.965 20.755 -6.962 1.00 16.96 444 PRO A C 1
ATOM 1908 O O . PRO A 1 237 ? 21.744 20.685 -7.139 1.00 18.36 444 PRO A O 1
ATOM 1912 N N . LEU A 1 238 ? 23.536 20.394 -5.815 1.00 16.81 445 LEU A N 1
ATOM 1913 C CA . LEU A 1 238 ? 22.722 19.888 -4.709 1.00 15.30 445 LEU A CA 1
ATOM 1914 C C . LEU A 1 238 ? 21.833 20.986 -4.150 1.00 18.18 445 LEU A C 1
ATOM 1915 O O . LEU A 1 238 ? 20.692 20.736 -3.758 1.00 18.13 445 LEU A O 1
ATOM 1920 N N . TYR A 1 239 ? 22.360 22.203 -4.109 1.00 17.42 446 TYR A N 1
ATOM 1921 C CA . TYR A 1 239 ? 21.606 23.332 -3.586 1.00 17.07 446 TYR A CA 1
ATOM 1922 C C . TYR A 1 239 ? 20.399 23.583 -4.483 1.00 18.29 446 TYR A C 1
ATOM 1923 O O . TYR A 1 239 ? 19.299 23.867 -3.996 1.00 21.67 446 TYR A O 1
ATOM 1932 N N . LYS A 1 240 ? 20.600 23.464 -5.791 1.00 21.09 447 LYS A N 1
ATOM 1933 C CA . LYS A 1 240 ? 19.506 23.651 -6.737 1.00 21.41 447 LYS A CA 1
ATOM 1934 C C . LYS A 1 240 ? 18.481 22.531 -6.557 1.00 22.85 447 LYS A C 1
ATOM 1935 O O . LYS A 1 240 ? 17.279 22.778 -6.551 1.00 25.46 447 LYS A O 1
ATOM 1941 N N . GLU A 1 241 ? 18.960 21.300 -6.399 1.00 20.29 448 GLU A N 1
ATOM 1942 C CA . GLU A 1 241 ? 18.086 20.141 -6.228 1.00 17.65 448 GLU A CA 1
ATOM 1943 C C . GLU A 1 241 ? 17.200 20.239 -4.986 1.00 23.35 448 GLU A C 1
ATOM 1944 O O . GLU A 1 241 ? 16.008 19.929 -5.035 1.00 26.67 448 GLU A O 1
ATOM 1950 N N . LEU A 1 242 ? 17.781 20.682 -3.876 1.00 20.73 449 LEU A N 1
ATOM 1951 C CA . LEU A 1 242 ? 17.054 20.793 -2.613 1.00 20.67 449 LEU A CA 1
ATOM 1952 C C . LEU A 1 242 ? 16.098 21.976 -2.509 1.00 22.72 449 LEU A C 1
ATOM 1953 O O . LEU A 1 242 ? 15.033 21.865 -1.894 1.00 25.36 449 LEU A O 1
ATOM 1958 N N . PHE A 1 243 ? 16.475 23.104 -3.104 1.00 21.92 450 PHE A N 1
ATOM 1959 C CA . PHE A 1 243 ? 15.658 24.310 -3.010 1.00 26.09 450 PHE A CA 1
ATOM 1960 C C . PHE A 1 243 ? 15.176 24.859 -4.346 1.00 30.03 450 PHE A C 1
ATOM 1961 O O . PHE A 1 243 ? 14.458 25.856 -4.385 1.00 33.05 450 PHE A O 1
ATOM 1969 N N . ASN A 1 244 ? 15.569 24.200 -5.430 1.00 34.19 451 ASN A N 1
ATOM 1970 C CA . ASN A 1 244 ? 15.187 24.608 -6.778 1.00 40.42 451 ASN A CA 1
ATOM 1971 C C . ASN A 1 244 ? 15.027 26.116 -6.938 1.00 40.63 451 ASN A C 1
ATOM 1972 O O . ASN A 1 244 ? 15.997 26.867 -6.819 1.00 44.87 451 ASN A O 1
ATOM 1977 N N . HIS B 2 1 ? 15.828 13.562 -7.022 1.00 26.53 687 HIS B N 1
ATOM 1978 C CA . HIS B 2 1 ? 16.759 13.471 -5.907 1.00 25.21 687 HIS B CA 1
ATOM 1979 C C . HIS B 2 1 ? 18.011 12.692 -6.289 1.00 25.38 687 HIS B C 1
ATOM 1980 O O . HIS B 2 1 ? 18.565 11.958 -5.467 1.00 23.12 687 HIS B O 1
ATOM 1987 N N . LYS B 2 2 ? 18.456 12.851 -7.533 1.00 24.84 688 LYS B N 1
ATOM 1988 C CA . LYS B 2 2 ? 19.639 12.147 -8.028 1.00 24.58 688 LYS B CA 1
ATOM 1989 C C . LYS B 2 2 ? 20.887 12.331 -7.182 1.00 19.05 688 LYS B C 1
ATOM 1990 O O . LYS B 2 2 ? 21.521 11.360 -6.770 1.00 20.12 688 LYS B O 1
ATOM 1996 N N . ILE B 2 3 ? 21.233 13.577 -6.898 1.00 21.67 689 ILE B N 1
ATOM 1997 C CA . ILE B 2 3 ? 22.425 13.863 -6.104 1.00 22.12 689 ILE B CA 1
ATOM 1998 C C . ILE B 2 3 ? 22.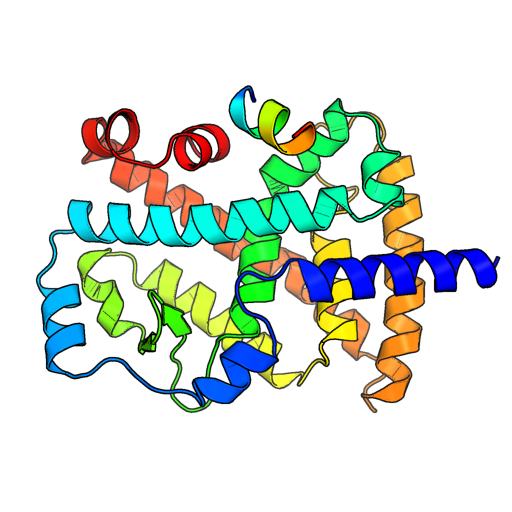291 13.423 -4.656 1.00 21.31 689 ILE B C 1
ATOM 1999 O O . ILE B 2 3 ? 23.189 12.786 -4.108 1.00 20.35 689 ILE B O 1
ATOM 2004 N N . LEU B 2 4 ? 21.169 13.755 -4.028 1.00 20.16 690 LEU B N 1
ATOM 2005 C CA . LEU B 2 4 ? 20.957 13.365 -2.644 1.00 21.03 690 LEU B CA 1
ATOM 2006 C C . LEU B 2 4 ? 21.034 11.841 -2.546 1.00 19.01 690 LEU B C 1
ATOM 2007 O O . LEU B 2 4 ? 21.640 11.294 -1.625 1.00 22.91 690 LEU B O 1
ATOM 2012 N N . HIS B 2 5 ? 20.433 11.161 -3.519 1.00 21.06 691 HIS B N 1
ATOM 2013 C CA . HIS B 2 5 ? 20.443 9.706 -3.562 1.00 22.63 691 HIS B CA 1
ATOM 2014 C C . HIS B 2 5 ? 21.873 9.178 -3.674 1.00 21.09 691 HIS B C 1
ATOM 2015 O O . HIS B 2 5 ? 22.240 8.219 -2.998 1.00 24.32 691 HIS B O 1
ATOM 2022 N N . ARG B 2 6 ? 22.676 9.800 -4.529 1.00 19.81 692 ARG B N 1
ATOM 2023 C CA . ARG B 2 6 ? 24.052 9.353 -4.688 1.00 22.74 692 ARG B CA 1
ATOM 2024 C C . ARG B 2 6 ? 24.855 9.514 -3.400 1.00 21.43 692 ARG B C 1
ATOM 2025 O O . ARG B 2 6 ? 25.618 8.623 -3.018 1.00 22.91 692 ARG B O 1
ATOM 2033 N N . LEU B 2 7 ? 24.690 10.652 -2.734 1.00 19.28 693 LEU B N 1
ATOM 2034 C CA . LEU B 2 7 ? 25.428 10.908 -1.503 1.00 19.26 693 LEU B CA 1
ATOM 2035 C C . LEU B 2 7 ? 25.021 9.953 -0.393 1.00 18.95 693 LEU B C 1
ATOM 2036 O O . LEU B 2 7 ? 25.855 9.509 0.393 1.00 19.72 693 LEU B O 1
ATOM 2041 N N . LEU B 2 8 ? 23.730 9.640 -0.328 1.00 21.48 694 LEU B N 1
ATOM 2042 C CA . LEU B 2 8 ? 23.217 8.733 0.688 1.00 26.08 694 LEU B CA 1
ATOM 2043 C C . LEU B 2 8 ? 23.845 7.357 0.563 1.00 25.84 694 LEU B C 1
ATOM 2044 O O . LEU B 2 8 ? 24.059 6.665 1.558 1.00 28.52 694 LEU B O 1
ATOM 2049 N N . GLN B 2 9 ? 24.146 6.970 -0.671 1.00 27.43 695 GLN B N 1
ATOM 2050 C CA . GLN B 2 9 ? 24.713 5.658 -0.935 1.00 32.05 695 GLN B CA 1
ATOM 2051 C C . GLN B 2 9 ? 26.232 5.643 -1.095 1.00 31.14 695 GLN B C 1
ATOM 2052 O O . GLN B 2 9 ? 26.844 4.575 -1.152 1.00 31.56 695 GLN B O 1
ATOM 2058 N N . GLU B 2 10 ? 26.845 6.822 -1.144 1.00 29.95 696 GLU B N 1
ATOM 2059 C CA . GLU B 2 10 ? 28.296 6.908 -1.297 1.00 29.12 696 GLU B CA 1
ATOM 2060 C C . GLU B 2 10 ? 29.000 6.257 -0.111 1.00 32.93 696 GLU B C 1
ATOM 2061 O O . GLU B 2 10 ? 29.965 5.509 -0.284 1.00 36.79 696 GLU B O 1
#

Sequence (254 aa):
TMSEIDRIAQNIIKSHLETCQYTMEELHQLAWQTHTYEEIKAYQSKSREALWQQCAIQITHAIQYVVEFAKRITGFMELCQNDQILLLKSGCLEVVLVRMCRAFNPLNNTVLFEGKYGGMQMFKALGSDDLVNEAFDFAKNLCSLQLTEEEIALFSSAVLISPDRAWLLEPRKVQKLQEKIYFALQHVIQKNHLDDETLAKLIAKIPTITAVCNLHGEKLQVFKQSHPDIVNTLFPPLYKELFNHKILHRLLQE

B-factor: mean 25.37, std 10.64, range [11.16, 61.67]

InterPro domains:
  IPR000536 Nuclear hormone receptor, ligand-binding domain [PF00104] (270-442)
  IPR000536 Nuclear hormone receptor, ligand-binding domain [PS51843] (222-460)
  IPR000536 Nuclear hormone receptor, ligand-binding domain [SM00430] (275-431)
  IPR001628 Zinc finger, nuclear hormone receptor-type [PF00105] (20-88)
  IPR001628 Zinc finger, nuclear hormone receptor-type [PR00047] (21-37)
  IPR001628 Zinc finger, nuclear hormone receptor-type [PR00047] (37-52)
  IPR001628 Zinc finger, nuclear hormone receptor-type [PR00047] (70-78)
  IPR001628 Zinc finger, nuclear hormone receptor-type [PR00047] (78-86)
  IPR001628 Zinc finger, nuclear hormone receptor-type [PS00031] (21-47)
  IPR001628 Zinc finger, nuclear hormone receptor-type [PS51030] (18-93)
  IPR001628 Zinc finger, nuclear hormone receptor-type [SM00399] (18-89)
  IPR001723 Nuclear hormone receptor [PR00398] (82-92)
  IPR001723 Nuclear hormone receptor [PR00398] (276-297)
  IPR001723 Nuclear hormone receptor [PR00398] (297-313)
  IPR001723 Nuclear hormone receptor [PR00398] (363-378)
  IPR001723 Nuclear hormone receptor [PR00398] (419-436)
  IPR003079 Nuclear receptor ROR [PR01293] (208-229)
  IPR003079 Nuclear receptor ROR [PR01293] (232-245)
  IPR003079 Nuclear receptor ROR [PR01293] (253-270)
  IPR003079 Nuclear receptor ROR [PR01293] (328-345)

Organism: Rattus norvegicus (NCBI:txid10116)

Nearest PDB structures (foldseek):
  1nq7-assembly1_A  TM=1.004E+00  e=2.219E-34  Rattus norve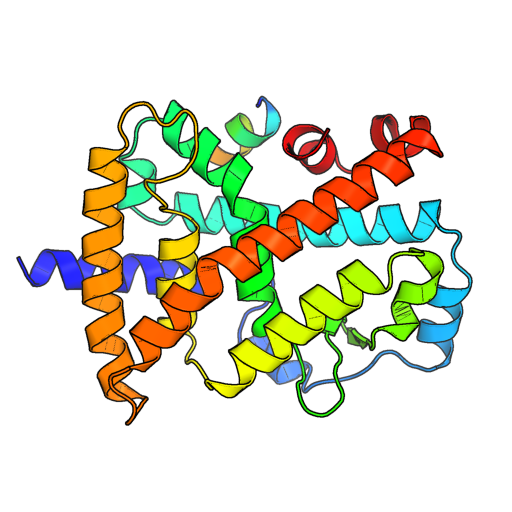gicus
  4s15-assembly1_A  TM=9.728E-01  e=5.955E-24  Homo sapiens
  1s0x-assembly1_A  TM=9.755E-01  e=5.649E-23  Homo sapiens
  5g44-assembly1_A  TM=9.458E-01  e=5.048E-20  Homo sapiens
  7w3q-assembly1_A  TM=9.507E-01  e=1.208E-19  Homo sapiens

GO terms:
  GO:0003700 DNA-binding transcription factor activity (F, IDA)
  GO:0045892 negative regulation of DNA-templated transcription (P, IDA)
  GO:0045893 positive regulation of DNA-templated transcription (P, IDA)
  GO:0071300 cellular response to retinoic acid (P, IDA)
  GO:0008502 melatonin receptor activity (F, IDA)
  GO:0009725 response to hormone (P, IEP)
  GO:0007623 circadian rhythm (P, IEP)

Secondary structure (DSSP, 8-state):
-HHHHHHHHHHHHHHHHHH-SS-HHHHHHHTTPBPPHHHHHHHHHS-HHHHHHHHHHHHHHHHHHHHHHHHT-HHHHTS-HHHHHHHHHHHHHHHHHHHHGGGEETTTTEEEETTEEEEGGGGGGGS-HHHHHHHHHHHHHHHTT---HHHHHHHHHHHHS-TTSTT-S-HHHHHHHHHHHHHHHHHHHHHH-S-TTHHHHHHHTHHHHHHHHHHHHHHHHHHHHH-HHHHHHTS-HHHHHHH-/-HHHHHHHH-

CATH classification: 1.10.565.10